Protein AF-A0A7R7VFV4-F1 (afdb_monomer_lite)

Structure (mmCIF, N/CA/C/O backbone):
data_AF-A0A7R7VFV4-F1
#
_entry.id   AF-A0A7R7VFV4-F1
#
loop_
_atom_site.group_PDB
_atom_site.id
_atom_site.type_symbol
_atom_site.label_atom_id
_atom_site.label_alt_id
_atom_site.label_comp_id
_atom_site.label_asym_id
_atom_site.label_entity_id
_atom_site.label_seq_id
_atom_site.pdbx_PDB_ins_code
_atom_site.Cartn_x
_atom_site.Cartn_y
_atom_site.Cartn_z
_atom_site.occupancy
_atom_site.B_iso_or_equiv
_atom_site.auth_seq_id
_atom_site.auth_comp_id
_atom_site.auth_asym_id
_atom_site.auth_atom_id
_atom_site.pdbx_PDB_model_num
ATOM 1 N N . MET A 1 1 ? -24.964 3.039 -1.981 1.00 31.36 1 MET A N 1
ATOM 2 C CA . MET A 1 1 ? -24.650 3.797 -3.218 1.00 31.36 1 MET A CA 1
ATOM 3 C C . MET A 1 1 ? -23.903 5.069 -2.833 1.00 31.36 1 MET A C 1
ATOM 5 O O . MET A 1 1 ? -24.533 6.025 -2.404 1.00 31.36 1 MET A O 1
ATOM 9 N N . VAL A 1 2 ? -22.567 5.066 -2.899 1.00 35.62 2 VAL A N 1
ATOM 10 C CA . VAL A 1 2 ? -21.734 6.229 -2.537 1.00 35.62 2 VAL A CA 1
ATOM 11 C C . VAL A 1 2 ? -21.558 7.129 -3.766 1.00 35.62 2 VAL A C 1
ATOM 13 O O . VAL A 1 2 ? -21.151 6.668 -4.832 1.00 35.62 2 VAL A O 1
ATOM 16 N N . ASN A 1 3 ? -21.922 8.405 -3.618 1.00 35.75 3 ASN A N 1
ATOM 17 C CA . ASN A 1 3 ? -21.979 9.422 -4.671 1.00 35.75 3 ASN A CA 1
ATOM 18 C C . ASN A 1 3 ? -20.630 9.630 -5.388 1.00 35.75 3 ASN A C 1
ATOM 20 O O . ASN A 1 3 ? -19.618 9.933 -4.763 1.00 35.75 3 ASN A O 1
ATOM 24 N N . GLN A 1 4 ? -20.642 9.574 -6.725 1.00 43.34 4 GLN A N 1
ATOM 25 C CA . GLN A 1 4 ? -19.486 9.787 -7.617 1.00 43.34 4 GLN A CA 1
ATOM 26 C C . GLN A 1 4 ? -18.996 11.257 -7.705 1.00 43.34 4 GLN A C 1
ATOM 28 O O . GLN A 1 4 ? -18.172 11.584 -8.560 1.00 43.34 4 GLN A O 1
ATOM 33 N N . GLN A 1 5 ? -19.468 12.159 -6.837 1.00 39.09 5 GLN A N 1
ATOM 34 C CA . GLN A 1 5 ? -19.238 13.610 -6.942 1.00 39.09 5 GLN A CA 1
ATOM 35 C C . GLN A 1 5 ? -17.935 14.137 -6.304 1.00 39.09 5 GLN A C 1
ATOM 37 O O . GLN A 1 5 ? -17.636 15.323 -6.421 1.00 39.09 5 GLN A O 1
ATOM 42 N N . THR A 1 6 ? -17.097 13.297 -5.697 1.00 45.12 6 THR A N 1
ATOM 43 C CA . THR A 1 6 ? -15.822 13.705 -5.065 1.00 45.12 6 THR A CA 1
ATOM 44 C C . THR A 1 6 ? -14.588 13.383 -5.913 1.00 45.12 6 THR A C 1
ATOM 46 O O . THR A 1 6 ? -13.554 12.981 -5.393 1.00 45.12 6 THR A O 1
ATOM 49 N N . ARG A 1 7 ? -14.649 13.562 -7.239 1.00 42.50 7 ARG A N 1
ATOM 50 C CA . ARG A 1 7 ? -13.499 13.253 -8.115 1.00 42.50 7 ARG A CA 1
ATOM 51 C C . ARG A 1 7 ? -12.389 14.317 -8.162 1.00 42.50 7 ARG A C 1
ATOM 53 O O . ARG A 1 7 ? -11.320 13.992 -8.653 1.00 42.50 7 ARG A O 1
ATOM 60 N N . ASN A 1 8 ? -12.588 15.527 -7.622 1.00 44.19 8 ASN A N 1
ATOM 61 C CA . ASN A 1 8 ? -11.601 16.626 -7.711 1.00 44.19 8 ASN A CA 1
ATOM 62 C C . ASN A 1 8 ? -11.357 17.417 -6.409 1.00 44.19 8 ASN A C 1
ATOM 64 O O . ASN A 1 8 ? -10.735 18.477 -6.452 1.00 44.19 8 ASN A O 1
ATOM 68 N N . ARG A 1 9 ? -11.837 16.957 -5.248 1.00 55.75 9 ARG A N 1
ATOM 69 C CA . ARG A 1 9 ? -11.518 17.626 -3.975 1.00 55.75 9 ARG A CA 1
ATOM 70 C C . ARG A 1 9 ? -10.257 17.008 -3.391 1.00 55.75 9 ARG A C 1
ATOM 72 O O . ARG A 1 9 ? -10.128 15.786 -3.394 1.00 55.75 9 ARG A O 1
ATOM 79 N N . ALA A 1 10 ? -9.344 17.859 -2.921 1.00 60.62 10 ALA A N 1
ATOM 80 C CA . ALA A 1 10 ? -8.256 17.437 -2.051 1.00 60.62 10 ALA A CA 1
ATOM 81 C C . ALA A 1 10 ? -8.842 16.507 -0.982 1.00 60.62 10 ALA A C 1
ATOM 83 O O . ALA A 1 10 ? -9.819 16.864 -0.324 1.00 60.62 10 ALA A O 1
ATOM 84 N N . VAL A 1 11 ? -8.318 15.287 -0.894 1.00 78.44 11 VAL A N 1
ATOM 85 C CA . VAL A 1 11 ? -8.777 14.332 0.111 1.00 78.44 11 VAL A CA 1
ATOM 86 C C . VAL A 1 11 ? -8.090 14.716 1.414 1.00 78.44 11 VAL A C 1
ATOM 88 O O . VAL A 1 11 ? -6.865 14.649 1.502 1.00 78.44 11 VAL A O 1
ATOM 91 N N . GLU A 1 12 ? -8.875 15.172 2.384 1.00 90.44 12 GLU A N 1
ATOM 92 C CA . GLU A 1 12 ? -8.403 15.452 3.741 1.00 90.44 12 GLU A CA 1
ATOM 93 C C . GLU A 1 12 ? -7.930 14.153 4.402 1.00 90.44 12 GLU A C 1
ATOM 95 O O . GLU A 1 12 ? -8.553 13.097 4.226 1.00 90.44 12 GLU A O 1
ATOM 100 N N . GLY A 1 13 ? -6.826 14.219 5.152 1.00 92.19 13 GLY A N 1
ATOM 101 C CA . GLY A 1 13 ? -6.227 13.044 5.778 1.00 92.19 13 GLY A CA 1
ATOM 102 C C . GLY A 1 13 ? -7.180 12.389 6.772 1.00 92.19 13 GLY A C 1
ATOM 103 O O . GLY A 1 13 ? -7.381 11.174 6.732 1.00 92.19 13 GLY A O 1
ATOM 104 N N . LYS A 1 14 ? -7.858 13.207 7.588 1.00 94.62 14 LYS A N 1
ATOM 105 C CA . LYS A 1 14 ? -8.875 12.737 8.534 1.00 94.62 14 LYS A CA 1
ATOM 106 C C . LYS A 1 14 ? -10.022 11.992 7.844 1.00 94.62 14 LYS A C 1
ATOM 108 O O . LYS A 1 14 ? -10.340 10.875 8.230 1.00 94.62 14 LYS A O 1
ATOM 113 N N . ALA A 1 15 ? -10.603 12.564 6.788 1.00 93.62 15 ALA A N 1
ATOM 114 C CA . ALA A 1 15 ? -11.722 11.946 6.072 1.00 93.62 15 ALA A CA 1
ATOM 115 C C . ALA A 1 15 ? -11.347 10.591 5.441 1.00 93.62 15 ALA A C 1
ATOM 117 O O . ALA A 1 15 ? -12.192 9.705 5.294 1.00 93.62 15 ALA A O 1
ATOM 118 N N . LEU A 1 16 ? -10.079 10.421 5.055 1.00 95.00 16 LEU A N 1
ATOM 119 C CA . LEU A 1 16 ? -9.559 9.146 4.574 1.00 95.00 16 LEU A CA 1
ATOM 120 C C . LEU A 1 16 ? -9.470 8.109 5.700 1.00 95.00 16 LEU A C 1
ATOM 122 O O . LEU A 1 16 ? -9.904 6.977 5.495 1.00 95.00 16 LEU A O 1
ATOM 126 N N . LEU A 1 17 ? -8.962 8.492 6.873 1.00 96.69 17 LEU A N 1
ATOM 127 C CA . LEU A 1 17 ? -8.878 7.606 8.035 1.00 96.69 17 LEU A CA 1
ATOM 128 C C . LEU A 1 17 ? -10.256 7.253 8.609 1.00 96.69 17 LEU A C 1
ATOM 130 O O . LEU A 1 17 ? -10.486 6.091 8.923 1.00 96.69 17 LEU A O 1
ATOM 134 N N . ASP A 1 18 ? -11.191 8.205 8.671 1.00 95.88 18 ASP A N 1
ATOM 135 C CA . ASP A 1 18 ? -12.580 7.955 9.085 1.00 95.88 18 ASP A CA 1
ATOM 136 C C . ASP A 1 18 ? -13.236 6.886 8.189 1.00 95.88 18 ASP A C 1
ATOM 138 O O . ASP A 1 18 ? -13.925 5.990 8.671 1.00 95.88 18 ASP A O 1
ATOM 142 N N . TYR A 1 19 ? -12.986 6.945 6.874 1.00 96.00 19 TYR A N 1
ATOM 143 C CA . TYR A 1 19 ? -13.476 5.936 5.934 1.00 96.00 19 TYR A CA 1
ATOM 144 C C . TYR A 1 19 ? -12.813 4.569 6.145 1.00 96.00 19 TYR A C 1
ATOM 146 O O . TYR A 1 19 ? -13.499 3.553 6.105 1.00 96.00 19 TYR A O 1
ATOM 154 N N . ILE A 1 20 ? -11.494 4.530 6.373 1.00 96.44 20 ILE A N 1
ATOM 155 C CA . ILE A 1 20 ? -10.794 3.278 6.701 1.00 96.44 20 ILE A CA 1
ATOM 156 C C . ILE A 1 20 ? -11.381 2.667 7.970 1.00 96.44 20 ILE A C 1
ATOM 158 O O . ILE A 1 20 ? -11.647 1.474 7.986 1.00 96.44 20 ILE A O 1
ATOM 162 N N . LEU A 1 21 ? -11.590 3.476 9.010 1.00 95.56 21 LEU A N 1
ATOM 163 C CA . LEU A 1 21 ? -12.145 3.027 10.281 1.00 95.56 21 LEU A CA 1
ATOM 164 C C . LEU A 1 21 ? -13.556 2.450 10.102 1.00 95.56 21 LEU A C 1
ATOM 166 O O . LEU A 1 21 ? -13.864 1.413 10.679 1.00 95.56 21 LEU A O 1
ATOM 170 N N . TYR A 1 22 ? -14.384 3.077 9.263 1.00 95.81 22 TYR A N 1
ATOM 171 C CA . TYR A 1 22 ? -15.716 2.571 8.918 1.00 95.81 22 TYR A CA 1
ATOM 172 C C . TYR A 1 22 ? -15.671 1.220 8.179 1.00 95.81 22 TYR A C 1
ATOM 174 O O . TYR A 1 22 ? -16.472 0.334 8.458 1.00 95.81 22 TYR A O 1
ATOM 182 N N . GLU A 1 23 ? -14.718 1.041 7.264 1.00 95.25 23 GLU A N 1
ATOM 183 C CA . GLU A 1 23 ? -14.561 -0.168 6.439 1.00 95.25 23 GLU A CA 1
ATOM 184 C C . GLU A 1 23 ? -13.599 -1.208 7.047 1.00 95.25 23 GLU A C 1
ATOM 186 O O . GLU A 1 23 ? -13.229 -2.190 6.398 1.00 95.25 23 GLU A O 1
ATOM 191 N N . LEU A 1 24 ? -13.157 -1.004 8.288 1.00 94.94 24 LEU A N 1
ATOM 192 C CA . LEU A 1 24 ? -12.030 -1.736 8.868 1.00 94.94 24 LEU A CA 1
ATOM 193 C C . LEU A 1 24 ? -12.312 -3.236 9.006 1.00 94.94 24 LEU A C 1
ATOM 195 O O . LEU A 1 24 ? -11.430 -4.063 8.776 1.00 94.94 24 LEU A O 1
ATOM 199 N N . CYS A 1 25 ? -13.568 -3.584 9.284 1.00 94.44 25 CYS A N 1
ATOM 200 C CA . CYS A 1 25 ? -14.047 -4.963 9.334 1.00 94.44 25 CYS A CA 1
ATOM 201 C C . CYS A 1 25 ? -13.933 -5.669 7.980 1.00 94.44 25 CYS A C 1
ATOM 203 O O . CYS A 1 25 ? -13.506 -6.818 7.936 1.00 94.44 25 CYS A O 1
ATOM 205 N N . ASN A 1 26 ? -14.203 -4.970 6.874 1.00 93.25 26 ASN A N 1
ATOM 206 C CA . ASN A 1 26 ? -14.075 -5.538 5.529 1.00 93.25 26 ASN A CA 1
ATOM 207 C C . ASN A 1 26 ? -12.606 -5.838 5.192 1.00 93.25 26 ASN A C 1
ATOM 209 O O . ASN A 1 26 ? -12.302 -6.854 4.566 1.00 93.25 26 ASN A O 1
ATOM 213 N N . ALA A 1 27 ? -11.674 -4.984 5.633 1.00 94.69 27 ALA A N 1
ATOM 214 C CA . ALA A 1 27 ? -10.245 -5.272 5.511 1.00 94.69 27 ALA A CA 1
ATOM 215 C C . ALA A 1 27 ? -9.830 -6.467 6.382 1.00 94.69 27 ALA A C 1
ATOM 217 O O . ALA A 1 27 ? -9.134 -7.358 5.896 1.00 94.69 27 ALA A O 1
ATOM 218 N N . ALA A 1 28 ? -10.268 -6.515 7.642 1.00 95.50 28 ALA A N 1
ATOM 219 C CA . ALA A 1 28 ? -9.959 -7.621 8.543 1.00 95.50 28 ALA A CA 1
ATOM 220 C C . ALA A 1 28 ? -10.496 -8.961 8.005 1.00 95.50 28 ALA A C 1
ATOM 222 O O . ALA A 1 28 ? -9.751 -9.936 7.922 1.00 95.50 28 ALA A O 1
ATOM 223 N N . GLU A 1 29 ? -11.751 -9.003 7.552 1.00 95.62 29 GLU A N 1
ATOM 224 C CA . GLU A 1 29 ? -12.353 -10.192 6.943 1.00 95.62 29 GLU A CA 1
ATOM 225 C C . GLU A 1 29 ? -11.580 -10.628 5.695 1.00 95.62 29 GLU A C 1
ATOM 227 O O . GLU A 1 29 ? -11.283 -11.813 5.525 1.00 95.62 29 GLU A O 1
ATOM 232 N N . PHE A 1 30 ? -11.162 -9.679 4.853 1.00 96.06 30 PHE A N 1
ATOM 233 C CA . PHE A 1 30 ? -10.337 -9.993 3.695 1.00 96.06 30 PHE A CA 1
ATOM 234 C C . PHE A 1 30 ? -9.031 -10.691 4.097 1.00 96.06 30 PHE A C 1
ATOM 236 O O . PHE A 1 30 ? -8.690 -11.706 3.495 1.00 96.06 30 PHE A O 1
ATOM 243 N N . TYR A 1 31 ? -8.329 -10.244 5.136 1.00 96.25 31 TYR A N 1
ATOM 244 C CA . TYR A 1 31 ? -7.082 -10.887 5.576 1.00 96.25 31 TYR A CA 1
ATOM 245 C C . TYR A 1 31 ? -7.271 -12.063 6.544 1.00 96.25 31 TYR A C 1
ATOM 247 O O . TYR A 1 31 ? -6.293 -12.686 6.949 1.00 96.25 31 TYR A O 1
ATOM 255 N N . SER A 1 32 ? -8.513 -12.439 6.861 1.00 94.25 32 SER A N 1
ATOM 256 C CA . SER A 1 32 ? -8.796 -13.639 7.661 1.00 94.25 32 SER A CA 1
ATOM 257 C C . SER A 1 32 ? -8.421 -14.951 6.948 1.00 94.25 32 SER A C 1
ATOM 259 O O . SER A 1 32 ? -8.298 -15.999 7.584 1.00 94.25 32 SER A O 1
ATOM 261 N N . VAL A 1 33 ? -8.195 -14.897 5.632 1.00 94.00 33 VAL A N 1
ATOM 262 C CA . VAL A 1 33 ? -7.756 -16.010 4.780 1.00 94.00 33 VAL A CA 1
ATOM 263 C C . VAL A 1 33 ? -6.399 -15.677 4.163 1.00 94.00 33 VAL A C 1
ATOM 265 O O . VAL A 1 33 ? -6.186 -14.544 3.733 1.00 94.00 33 VAL A O 1
ATOM 268 N N . ASP A 1 34 ? -5.505 -16.667 4.061 1.00 93.44 34 ASP A N 1
ATOM 269 C CA . ASP A 1 34 ? -4.195 -16.504 3.420 1.00 93.44 34 ASP A CA 1
ATOM 270 C C . ASP A 1 34 ? -4.314 -15.923 2.006 1.00 93.44 34 ASP A C 1
ATOM 272 O O . ASP A 1 34 ? -4.896 -16.537 1.106 1.00 93.44 34 ASP A O 1
ATOM 276 N N . ARG A 1 35 ? -3.707 -14.754 1.782 1.00 95.38 35 ARG A N 1
ATOM 277 C CA . ARG A 1 35 ? -3.679 -14.102 0.461 1.00 95.38 35 ARG A CA 1
ATOM 278 C C . ARG A 1 35 ? -2.409 -14.386 -0.332 1.00 95.38 35 ARG A C 1
ATOM 280 O O . ARG A 1 35 ? -2.241 -13.856 -1.431 1.00 95.38 35 ARG A O 1
ATOM 287 N N . THR A 1 36 ? -1.557 -15.293 0.150 1.00 92.94 36 THR A N 1
ATOM 288 C 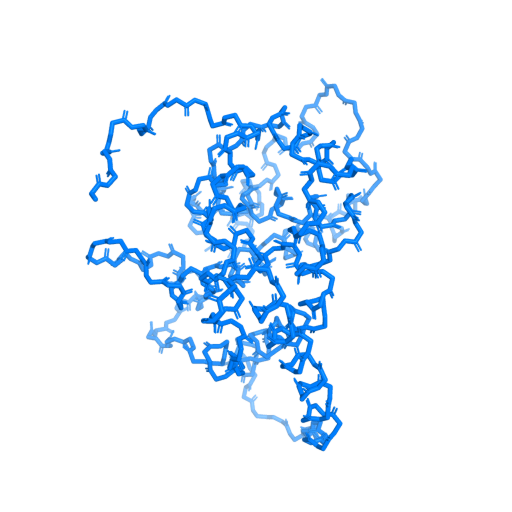CA . THR A 1 36 ? -0.376 -15.765 -0.586 1.00 92.94 36 THR A CA 1
ATOM 289 C C . THR A 1 36 ? -0.709 -16.267 -2.001 1.00 92.94 36 THR A C 1
ATOM 291 O O . THR A 1 36 ? -0.023 -15.839 -2.934 1.00 92.94 36 THR A O 1
ATOM 294 N N . PRO A 1 37 ? -1.773 -17.070 -2.233 1.00 93.00 37 PRO A N 1
ATOM 295 C CA . PRO A 1 37 ? -2.130 -17.497 -3.589 1.00 93.00 37 PRO A CA 1
ATOM 296 C C . PRO A 1 37 ? -2.431 -16.318 -4.524 1.00 93.00 37 PRO A C 1
ATOM 298 O O . PRO A 1 37 ? -2.032 -16.331 -5.686 1.00 93.00 37 PRO A O 1
ATOM 301 N N . VAL A 1 38 ? -3.068 -15.258 -4.012 1.00 92.69 38 VAL A N 1
ATOM 302 C CA . VAL A 1 38 ? -3.381 -14.041 -4.779 1.00 92.69 38 VAL A CA 1
ATOM 303 C C . VAL A 1 38 ? -2.103 -13.270 -5.126 1.00 92.69 38 VAL A C 1
ATOM 305 O O . VAL A 1 38 ? -1.963 -12.809 -6.259 1.00 92.69 38 VAL A O 1
ATOM 308 N N . ALA A 1 39 ? -1.155 -13.171 -4.185 1.00 89.75 39 ALA A N 1
ATOM 309 C CA . ALA A 1 39 ? 0.146 -12.529 -4.399 1.00 89.75 39 ALA A CA 1
ATOM 310 C C . ALA A 1 39 ? 1.005 -13.267 -5.443 1.00 89.75 39 ALA A C 1
ATOM 312 O O . ALA A 1 39 ? 1.765 -12.638 -6.178 1.00 89.75 39 ALA A O 1
ATOM 313 N N . GLN A 1 40 ? 0.868 -14.593 -5.529 1.00 88.31 40 GLN A N 1
ATOM 314 C CA . GLN A 1 40 ? 1.554 -15.423 -6.522 1.00 88.31 40 GLN A CA 1
ATOM 315 C C . GLN A 1 40 ? 0.860 -15.408 -7.894 1.00 88.31 40 GLN A C 1
ATOM 317 O O . GLN A 1 40 ? 1.517 -15.541 -8.930 1.00 88.31 40 GLN A O 1
ATOM 322 N N . HIS A 1 41 ? -0.466 -15.241 -7.922 1.00 83.50 41 HIS A N 1
ATOM 323 C CA . HIS A 1 41 ? -1.279 -15.316 -9.135 1.00 83.50 41 HIS A CA 1
ATOM 324 C C . HIS A 1 41 ? -1.411 -13.961 -9.848 1.00 83.50 41 HIS A C 1
ATOM 326 O O . HIS A 1 41 ? -2.492 -13.366 -9.953 1.00 83.50 41 HIS A O 1
ATOM 332 N N . ILE A 1 42 ? -0.285 -13.473 -10.366 1.00 75.25 42 ILE A N 1
ATOM 333 C CA . ILE A 1 42 ? -0.240 -12.299 -11.241 1.00 75.25 42 ILE A CA 1
ATOM 334 C C . ILE A 1 42 ? -0.042 -12.762 -12.675 1.00 75.25 42 ILE A C 1
ATOM 336 O O . ILE A 1 42 ? 0.911 -13.482 -12.984 1.00 75.25 42 ILE A O 1
ATOM 340 N N . SER A 1 43 ? -1.014 -12.388 -13.512 1.00 59.91 43 SER A N 1
ATOM 341 C CA . SER A 1 43 ? -1.145 -12.831 -14.899 1.00 59.91 43 SER A CA 1
ATOM 342 C C . SER A 1 43 ? 0.041 -12.390 -15.748 1.00 59.91 43 SER A C 1
ATOM 344 O O . SER A 1 43 ? 0.538 -11.275 -15.632 1.00 59.91 43 SER A O 1
ATOM 346 N N . GLN A 1 44 ? 0.487 -13.312 -16.597 1.00 60.88 44 GLN A N 1
ATOM 347 C CA . GLN A 1 44 ? 1.730 -13.248 -17.368 1.00 60.88 44 GLN A CA 1
ATOM 348 C C . GLN A 1 44 ? 1.437 -13.313 -18.851 1.00 60.88 44 GLN A C 1
ATOM 350 O O . GLN A 1 44 ? 1.843 -14.235 -19.558 1.00 60.88 44 GLN A O 1
ATOM 355 N N . SER A 1 45 ? 0.669 -12.349 -19.322 1.00 50.34 45 SER A N 1
ATOM 356 C CA . SER A 1 45 ? 0.446 -12.203 -20.746 1.00 50.34 45 SER A CA 1
ATOM 357 C C . SER A 1 45 ? 1.499 -11.257 -21.316 1.00 50.34 45 SER A C 1
ATOM 359 O O . SER A 1 45 ? 1.301 -10.048 -21.311 1.00 50.34 45 SER A O 1
ATOM 361 N N . GLY A 1 46 ? 2.607 -11.810 -21.820 1.00 61.56 46 GLY A N 1
ATOM 362 C CA . GLY A 1 46 ? 3.496 -11.112 -22.755 1.00 61.56 46 GLY A CA 1
ATOM 363 C C . GLY A 1 46 ? 4.891 -10.746 -22.241 1.00 61.56 46 GLY A C 1
ATOM 364 O O . GLY A 1 46 ? 5.372 -11.260 -21.236 1.00 61.56 46 GLY A O 1
ATOM 365 N N . THR A 1 47 ? 5.553 -9.876 -23.006 1.00 61.78 47 THR A N 1
ATOM 366 C CA . THR A 1 47 ? 6.914 -9.355 -22.777 1.00 61.78 47 THR A CA 1
ATOM 367 C C . THR A 1 47 ? 6.965 -8.181 -21.797 1.00 61.78 47 THR A C 1
ATOM 369 O O . THR A 1 47 ? 8.033 -7.624 -21.562 1.00 61.78 47 THR A O 1
ATOM 372 N N . GLU A 1 48 ? 5.818 -7.757 -21.273 1.00 74.25 48 GLU A N 1
ATOM 373 C CA . GLU A 1 48 ? 5.692 -6.579 -20.417 1.00 74.25 48 GLU A CA 1
ATOM 374 C C . GLU A 1 48 ? 5.980 -6.920 -18.947 1.00 74.25 48 GLU A C 1
ATOM 376 O O . GLU A 1 48 ? 5.734 -8.041 -18.497 1.00 74.25 48 GLU A O 1
ATOM 381 N N . ASP A 1 49 ? 6.504 -5.954 -18.183 1.00 82.81 49 ASP A N 1
ATOM 382 C CA . ASP A 1 49 ? 6.743 -6.125 -16.744 1.00 82.81 49 ASP A CA 1
ATOM 383 C C . ASP A 1 49 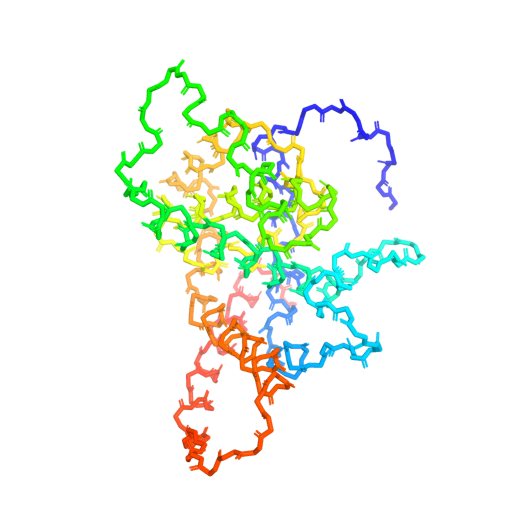? 5.399 -6.423 -16.034 1.00 82.81 49 ASP A C 1
ATOM 385 O O . ASP A 1 49 ? 4.496 -5.578 -16.064 1.00 82.81 49 ASP A O 1
ATOM 389 N N . PRO A 1 50 ? 5.237 -7.587 -15.366 1.00 84.31 50 PRO A N 1
ATOM 390 C CA . PRO A 1 50 ? 3.968 -7.974 -14.749 1.00 84.31 50 PRO A CA 1
ATOM 391 C C . PRO A 1 50 ? 3.447 -6.966 -13.719 1.00 84.31 50 PRO A C 1
ATOM 393 O O . PRO A 1 50 ? 2.236 -6.816 -13.557 1.00 84.31 50 PRO A O 1
ATOM 396 N N . SER A 1 51 ? 4.344 -6.248 -13.031 1.00 83.44 51 SER A N 1
ATOM 397 C CA . SER A 1 51 ? 3.949 -5.209 -12.076 1.00 83.44 51 SER A CA 1
ATOM 398 C C . SER A 1 51 ? 3.294 -4.015 -12.768 1.00 83.44 51 SER A C 1
ATOM 400 O O . SER A 1 51 ? 2.362 -3.422 -12.228 1.00 83.44 51 SER A O 1
ATOM 402 N N . ILE A 1 52 ? 3.721 -3.707 -13.992 1.00 89.88 52 ILE A N 1
ATOM 403 C CA . ILE A 1 52 ? 3.132 -2.657 -14.817 1.00 89.88 52 ILE A CA 1
ATOM 404 C C . ILE A 1 52 ? 1.767 -3.106 -15.330 1.00 89.88 52 ILE A C 1
ATOM 406 O O . ILE A 1 52 ? 0.795 -2.380 -15.148 1.00 89.88 52 ILE A O 1
ATOM 410 N N . VAL A 1 53 ? 1.646 -4.334 -15.841 1.00 88.81 53 VAL A N 1
ATOM 411 C CA . VAL A 1 53 ? 0.363 -4.889 -16.314 1.00 88.81 53 VAL A CA 1
ATOM 412 C C . VAL A 1 53 ? -0.718 -4.828 -15.226 1.00 88.81 53 VAL A C 1
ATOM 414 O O . VAL A 1 53 ? -1.844 -4.399 -15.486 1.00 88.81 53 VAL A O 1
ATOM 417 N N . VAL A 1 54 ? -0.383 -5.176 -13.978 1.00 89.81 54 VAL A N 1
ATOM 418 C CA . VAL A 1 54 ? -1.313 -5.087 -12.833 1.00 89.81 54 VAL A CA 1
ATOM 419 C C . VAL A 1 54 ? -1.806 -3.657 -12.595 1.00 89.81 54 VAL A C 1
ATOM 421 O O . VAL A 1 54 ? -2.985 -3.441 -12.302 1.00 89.81 54 VAL A O 1
ATOM 424 N N . LEU A 1 55 ? -0.918 -2.671 -12.719 1.00 90.56 55 LEU A N 1
ATOM 425 C CA . LEU A 1 55 ? -1.248 -1.258 -12.523 1.00 90.56 55 LEU A CA 1
ATOM 426 C C . LEU A 1 55 ? -2.023 -0.665 -13.708 1.00 90.56 55 LEU A C 1
ATOM 428 O O . LEU A 1 55 ? -2.792 0.281 -13.530 1.00 90.56 55 LEU A O 1
ATOM 432 N N . GLU A 1 56 ? -1.848 -1.233 -14.899 1.00 89.00 56 GLU A N 1
ATOM 433 C CA . GLU A 1 56 ? -2.549 -0.854 -16.127 1.00 89.00 56 GLU A CA 1
ATOM 434 C C . GLU A 1 56 ? -3.934 -1.467 -16.263 1.00 89.00 56 GLU A C 1
ATOM 436 O O . GLU A 1 56 ? -4.796 -0.892 -16.927 1.00 89.00 56 GLU A O 1
ATOM 441 N N . THR A 1 57 ? -4.154 -2.626 -15.646 1.00 85.06 57 THR A N 1
ATOM 442 C CA . THR A 1 57 ? -5.396 -3.375 -15.803 1.00 85.06 57 THR A CA 1
ATOM 443 C C . THR A 1 57 ? -6.564 -2.548 -15.276 1.00 85.06 57 THR A C 1
ATOM 445 O O . THR A 1 57 ? -6.728 -2.356 -14.068 1.00 85.06 57 THR A O 1
ATOM 448 N N . HIS A 1 58 ? -7.394 -2.055 -16.190 1.00 77.12 58 HIS A N 1
ATOM 449 C CA . HIS A 1 58 ? -8.645 -1.386 -15.872 1.00 77.12 58 HIS A CA 1
ATOM 450 C C . HIS A 1 58 ? -9.743 -2.436 -15.717 1.00 77.12 58 HIS A C 1
ATOM 452 O O . HIS A 1 58 ? -10.116 -3.102 -16.680 1.00 77.12 58 HIS A O 1
ATOM 458 N N . THR A 1 59 ? -10.282 -2.575 -14.510 1.00 75.00 59 THR A N 1
ATOM 459 C CA . THR A 1 59 ? -11.482 -3.377 -14.283 1.00 75.00 59 THR A CA 1
ATOM 460 C C . THR A 1 59 ? -12.717 -2.579 -14.700 1.00 75.00 59 THR A C 1
ATOM 462 O O . THR A 1 59 ? -12.803 -1.368 -14.474 1.00 75.00 59 THR A O 1
ATOM 465 N N . GLN A 1 60 ? -13.679 -3.241 -15.349 1.00 78.69 60 GLN A N 1
ATOM 466 C CA . GLN A 1 60 ? -14.985 -2.638 -15.609 1.00 78.69 60 GLN A CA 1
ATOM 467 C C . GLN A 1 60 ? -15.742 -2.539 -14.278 1.00 78.69 60 GLN A C 1
ATOM 469 O O . GLN A 1 60 ? -16.233 -3.538 -13.766 1.00 78.69 60 GLN A O 1
ATOM 474 N N . GLY A 1 61 ? -15.807 -1.336 -13.703 1.00 84.81 61 GLY A N 1
ATOM 475 C CA . GLY A 1 61 ? -16.487 -1.076 -12.432 1.00 84.81 61 GLY A CA 1
ATOM 476 C C . GLY A 1 61 ? -15.536 -0.701 -11.296 1.00 84.81 61 GLY A C 1
ATOM 477 O O . GLY A 1 61 ? -14.449 -0.167 -11.522 1.00 84.81 61 GLY A O 1
ATOM 478 N N . TRP A 1 62 ? -15.983 -0.919 -10.058 1.00 84.31 62 TRP A N 1
ATOM 479 C CA . TRP A 1 62 ? -15.136 -0.725 -8.882 1.00 84.31 62 TRP A CA 1
ATOM 480 C C . TRP A 1 62 ? -14.176 -1.914 -8.730 1.00 84.31 62 TRP A C 1
ATOM 482 O O . TRP A 1 62 ? -14.622 -3.054 -8.850 1.00 84.31 62 TRP A O 1
ATOM 492 N N . PRO A 1 63 ? -12.873 -1.675 -8.489 1.00 90.69 63 PRO A N 1
ATOM 493 C CA . PRO A 1 63 ? -11.910 -2.750 -8.278 1.00 90.69 63 PRO A CA 1
ATOM 494 C C . PRO A 1 63 ? -12.261 -3.549 -7.021 1.00 90.69 63 PRO A C 1
ATOM 496 O O . PRO A 1 63 ? -12.667 -2.974 -6.010 1.00 90.69 63 PRO A O 1
ATOM 499 N N . THR A 1 64 ? -12.079 -4.865 -7.086 1.00 93.88 64 THR A N 1
ATOM 500 C CA . THR A 1 64 ? -12.238 -5.750 -5.927 1.00 93.88 64 THR A CA 1
ATOM 501 C C . THR A 1 64 ? -11.087 -5.555 -4.933 1.00 93.88 64 THR A C 1
ATOM 503 O O . THR A 1 64 ? -10.046 -4.990 -5.278 1.00 93.88 64 THR A O 1
ATOM 506 N N . LEU A 1 65 ? -11.227 -6.056 -3.699 1.00 94.56 65 LEU A N 1
ATOM 507 C CA . LEU A 1 65 ? -10.112 -6.061 -2.742 1.00 94.56 65 LEU A CA 1
ATOM 508 C C . LEU A 1 65 ? -8.911 -6.860 -3.260 1.00 94.56 65 LEU A C 1
ATOM 510 O O . LEU A 1 65 ? -7.779 -6.440 -3.056 1.00 94.56 65 LEU A O 1
ATOM 514 N N . GLU A 1 66 ? -9.122 -7.944 -4.010 1.00 95.12 66 GLU A N 1
ATOM 515 C CA . GLU A 1 66 ? -8.014 -8.675 -4.635 1.00 95.12 66 GLU A CA 1
ATOM 516 C C . GLU A 1 66 ? -7.290 -7.841 -5.702 1.00 95.12 66 GLU A C 1
ATOM 518 O O . GLU A 1 66 ? -6.057 -7.854 -5.757 1.00 95.12 66 GLU A O 1
ATOM 523 N N . ASP A 1 67 ? -8.021 -7.068 -6.513 1.00 93.75 67 ASP A N 1
ATOM 524 C CA . ASP A 1 67 ? -7.418 -6.154 -7.493 1.00 93.75 67 ASP A CA 1
ATOM 525 C C . ASP A 1 67 ? -6.597 -5.065 -6.797 1.00 93.75 67 ASP A C 1
ATOM 527 O O . ASP A 1 67 ? -5.472 -4.756 -7.201 1.00 93.75 67 ASP A O 1
ATOM 531 N N . LEU A 1 68 ? -7.149 -4.482 -5.730 1.00 95.62 68 LEU A N 1
ATOM 532 C CA . LEU A 1 68 ? -6.468 -3.469 -4.928 1.00 95.62 68 LEU A CA 1
ATOM 533 C C . LEU A 1 68 ? -5.235 -4.049 -4.226 1.00 95.62 68 LEU A C 1
ATOM 535 O O . LEU A 1 68 ? -4.211 -3.375 -4.156 1.00 95.62 68 LEU A O 1
ATOM 539 N N . PHE A 1 69 ? -5.288 -5.306 -3.789 1.00 96.75 69 PHE A N 1
ATOM 540 C CA . PHE A 1 69 ? -4.182 -5.993 -3.127 1.00 96.75 69 PHE A CA 1
ATOM 541 C C . PHE A 1 69 ? -3.019 -6.218 -4.091 1.00 96.75 69 PHE A C 1
ATOM 543 O O . PHE A 1 69 ? -1.880 -5.858 -3.793 1.00 96.75 69 PHE A O 1
ATOM 550 N N . LYS A 1 70 ? -3.298 -6.719 -5.299 1.00 95.00 70 LYS A N 1
ATOM 551 C CA . LYS A 1 70 ? -2.275 -6.869 -6.346 1.00 95.00 70 LYS A CA 1
ATOM 552 C C . LYS A 1 70 ? -1.651 -5.521 -6.705 1.00 95.00 70 LYS A C 1
ATOM 554 O O . LYS A 1 70 ? -0.428 -5.414 -6.801 1.00 95.00 70 LYS A O 1
ATOM 559 N N . ARG A 1 71 ? -2.474 -4.476 -6.852 1.00 95.56 71 ARG A N 1
ATOM 560 C CA . ARG A 1 71 ? -1.997 -3.111 -7.121 1.00 95.56 71 ARG A CA 1
ATOM 561 C C . ARG A 1 71 ? -1.131 -2.572 -5.990 1.00 95.56 71 ARG A C 1
ATOM 563 O O . ARG A 1 71 ? -0.105 -1.972 -6.280 1.00 95.56 71 ARG A O 1
ATOM 570 N N . LEU A 1 72 ? -1.497 -2.797 -4.730 1.00 97.12 72 LEU A N 1
ATOM 571 C CA . LEU A 1 72 ? -0.699 -2.389 -3.575 1.00 97.12 72 LEU A CA 1
ATOM 572 C C . LEU A 1 72 ? 0.716 -2.976 -3.645 1.00 97.12 72 LEU A C 1
ATOM 574 O O . LEU A 1 72 ? 1.695 -2.240 -3.530 1.00 97.12 72 LEU A O 1
ATOM 578 N N . LEU A 1 73 ? 0.827 -4.283 -3.889 1.00 96.56 73 LEU A N 1
ATOM 579 C CA . LEU A 1 73 ? 2.119 -4.964 -3.991 1.00 96.56 73 LEU A CA 1
ATOM 580 C C . LEU A 1 73 ? 2.947 -4.445 -5.182 1.00 96.56 73 LEU A C 1
ATOM 582 O O . LEU A 1 73 ? 4.152 -4.229 -5.046 1.00 96.56 73 LEU A O 1
ATOM 586 N N . ALA A 1 74 ? 2.300 -4.159 -6.316 1.00 95.50 74 ALA A N 1
ATOM 587 C CA . ALA A 1 74 ? 2.945 -3.553 -7.481 1.00 95.50 74 ALA A CA 1
ATOM 588 C C . ALA A 1 74 ? 3.453 -2.127 -7.209 1.00 95.50 74 ALA A C 1
ATOM 590 O O . ALA A 1 74 ? 4.592 -1.803 -7.551 1.00 95.50 74 ALA A O 1
ATOM 591 N N . LEU A 1 75 ? 2.642 -1.289 -6.553 1.00 96.06 75 LEU A N 1
ATOM 592 C CA . LEU A 1 75 ? 3.032 0.062 -6.139 1.00 96.06 75 LEU A CA 1
ATOM 593 C C . LEU A 1 75 ? 4.224 0.024 -5.181 1.00 96.06 75 LEU A C 1
ATOM 595 O O . LEU A 1 75 ? 5.166 0.799 -5.352 1.00 96.06 75 LEU A O 1
ATOM 599 N N . ARG A 1 76 ? 4.201 -0.897 -4.207 1.00 95.94 76 ARG A N 1
ATOM 600 C CA . ARG A 1 76 ? 5.300 -1.101 -3.259 1.00 95.94 76 ARG A CA 1
ATOM 601 C C . ARG A 1 76 ? 6.590 -1.494 -3.979 1.00 95.94 76 ARG A C 1
ATOM 603 O O . ARG A 1 76 ? 7.616 -0.861 -3.750 1.00 95.94 76 ARG A O 1
ATOM 610 N N . LEU A 1 77 ? 6.537 -2.487 -4.873 1.00 94.88 77 LEU A N 1
ATOM 611 C CA . LEU A 1 77 ? 7.704 -2.923 -5.649 1.00 94.88 77 LEU A CA 1
ATOM 612 C C . LEU A 1 77 ? 8.297 -1.767 -6.457 1.00 94.88 77 LEU A C 1
ATOM 614 O O . LEU A 1 77 ? 9.506 -1.559 -6.449 1.00 94.88 77 LEU A O 1
ATOM 618 N N . LEU A 1 78 ? 7.445 -1.013 -7.152 1.00 94.00 78 LEU A N 1
ATOM 619 C CA . LEU A 1 78 ? 7.888 0.072 -8.017 1.00 94.00 78 LEU A CA 1
ATOM 620 C C . LEU A 1 78 ? 8.516 1.230 -7.225 1.00 94.00 78 LEU A C 1
ATOM 622 O O . LEU A 1 78 ? 9.491 1.822 -7.684 1.00 94.00 78 LEU A O 1
ATOM 626 N N . ALA A 1 79 ? 7.985 1.540 -6.039 1.00 94.44 79 ALA A N 1
ATOM 627 C CA . ALA A 1 79 ? 8.563 2.547 -5.153 1.00 94.44 79 ALA A CA 1
ATOM 628 C C . ALA A 1 79 ? 9.925 2.112 -4.590 1.00 94.44 79 ALA A C 1
ATOM 630 O O . ALA A 1 79 ? 10.863 2.902 -4.647 1.00 94.44 79 ALA A O 1
ATOM 631 N N . LEU A 1 80 ? 10.059 0.857 -4.147 1.00 94.06 80 LEU A N 1
ATOM 632 C CA . LEU A 1 80 ? 11.333 0.319 -3.653 1.00 94.06 80 LEU A CA 1
ATOM 633 C C . LEU A 1 80 ? 12.399 0.264 -4.755 1.00 94.06 80 LEU A C 1
ATOM 635 O O . LEU A 1 80 ? 13.509 0.735 -4.548 1.00 94.06 80 LEU A O 1
ATOM 639 N N . ARG A 1 81 ? 12.050 -0.190 -5.969 1.00 93.69 81 ARG A N 1
ATOM 640 C CA . ARG A 1 81 ? 12.967 -0.154 -7.127 1.00 93.69 81 ARG A CA 1
ATOM 641 C C . ARG A 1 81 ? 13.453 1.262 -7.444 1.00 93.69 81 ARG A C 1
ATOM 643 O O . ARG A 1 81 ? 14.589 1.445 -7.874 1.00 93.69 81 ARG A O 1
ATOM 650 N N . PHE A 1 82 ? 12.590 2.266 -7.278 1.00 92.81 82 PHE A N 1
ATOM 651 C CA . PHE A 1 82 ? 12.980 3.661 -7.474 1.00 92.81 82 PHE A CA 1
ATOM 652 C C . PHE A 1 82 ? 13.960 4.140 -6.394 1.00 92.81 82 PHE A C 1
ATOM 654 O O . PHE A 1 82 ? 14.914 4.842 -6.722 1.00 92.81 82 PHE A O 1
ATOM 661 N N . GLU A 1 83 ? 13.751 3.758 -5.135 1.00 89.88 83 GLU A N 1
ATOM 662 C CA . GLU A 1 83 ? 14.660 4.074 -4.026 1.00 89.88 83 GLU A CA 1
ATOM 663 C C . GLU A 1 83 ? 16.022 3.384 -4.200 1.00 89.88 83 GLU A C 1
ATOM 665 O O . GLU A 1 83 ? 17.044 4.066 -4.186 1.00 89.88 83 GLU A O 1
ATOM 670 N N . GLU A 1 84 ? 16.045 2.088 -4.523 1.00 90.62 84 GLU A N 1
ATOM 671 C CA . GLU A 1 84 ? 17.271 1.342 -4.857 1.00 90.62 84 GLU A CA 1
ATOM 672 C C . GLU A 1 84 ? 18.021 1.975 -6.043 1.00 90.62 84 GLU A C 1
ATOM 674 O O . GLU A 1 84 ? 19.247 2.121 -6.033 1.00 90.62 84 GLU A O 1
ATOM 679 N N . TRP A 1 85 ? 17.294 2.402 -7.084 1.00 92.38 85 TRP A N 1
ATOM 680 C CA . TRP A 1 85 ? 17.898 3.106 -8.214 1.00 92.38 85 TRP A CA 1
ATOM 681 C C . TRP A 1 85 ? 18.503 4.445 -7.784 1.00 92.38 85 TRP A C 1
ATOM 683 O O . TRP A 1 85 ? 19.617 4.757 -8.206 1.00 92.38 85 TRP A O 1
ATOM 693 N N . LEU A 1 86 ? 17.831 5.226 -6.932 1.00 88.88 86 LEU A N 1
ATOM 694 C CA . LEU A 1 86 ? 18.386 6.477 -6.403 1.00 88.88 86 LEU A CA 1
ATOM 695 C C . LEU A 1 86 ? 19.685 6.233 -5.631 1.00 88.88 86 LEU A C 1
ATOM 697 O O . LEU A 1 86 ? 20.680 6.920 -5.885 1.00 88.88 86 LEU A O 1
ATOM 701 N N . GLU A 1 87 ? 19.699 5.227 -4.760 1.00 87.06 87 GLU A N 1
ATOM 702 C CA . GLU A 1 87 ? 20.889 4.828 -4.009 1.00 87.06 87 GLU A CA 1
ATOM 703 C C . GLU A 1 87 ? 22.039 4.441 -4.944 1.00 87.06 87 GLU A C 1
ATOM 705 O O . GLU A 1 87 ? 23.164 4.914 -4.769 1.00 87.06 87 GLU A O 1
ATOM 710 N N . SER A 1 88 ? 21.752 3.680 -6.007 1.00 87.88 88 SER A N 1
ATOM 711 C CA . SER A 1 88 ? 22.752 3.288 -7.011 1.00 87.88 88 SER A CA 1
ATOM 712 C C . SER A 1 88 ? 23.372 4.476 -7.761 1.00 87.88 88 SER A C 1
ATOM 714 O O . SER A 1 88 ? 24.506 4.395 -8.234 1.00 87.88 88 SER A O 1
ATOM 716 N N . LYS A 1 89 ? 22.654 5.605 -7.852 1.00 87.19 89 LYS A N 1
ATOM 717 C CA . LYS A 1 89 ? 23.147 6.864 -8.436 1.00 87.19 89 LYS A CA 1
ATOM 718 C C . LYS A 1 89 ? 23.881 7.744 -7.413 1.00 87.19 89 LYS A C 1
ATOM 720 O O . LYS A 1 89 ? 24.226 8.881 -7.727 1.00 87.19 89 LYS A O 1
ATOM 725 N N . GLY A 1 90 ? 24.122 7.244 -6.199 1.00 84.62 90 GLY A N 1
ATOM 726 C CA . GLY A 1 90 ? 24.791 7.978 -5.124 1.00 84.62 90 GLY A CA 1
ATOM 727 C C . GLY A 1 90 ? 23.882 8.965 -4.390 1.00 84.62 90 GLY A C 1
ATOM 728 O O . GLY A 1 90 ? 24.371 9.819 -3.649 1.00 84.62 90 GLY A O 1
ATOM 729 N N . HIS A 1 91 ? 22.563 8.872 -4.573 1.00 80.00 91 HIS A N 1
ATOM 730 C CA . HIS A 1 91 ? 21.606 9.621 -3.767 1.00 80.00 91 HIS A CA 1
ATOM 731 C C . HIS A 1 91 ? 21.259 8.790 -2.528 1.00 80.00 91 HIS A C 1
ATOM 733 O O . HIS A 1 91 ? 20.346 7.974 -2.577 1.00 80.00 91 HIS A O 1
ATOM 739 N N . SER A 1 92 ? 21.997 8.961 -1.423 1.00 64.25 92 SER A N 1
ATOM 740 C CA . SER A 1 92 ? 21.657 8.258 -0.178 1.00 64.25 92 SER A CA 1
ATOM 741 C C . SER A 1 92 ? 20.440 8.876 0.516 1.00 64.25 92 SER A C 1
ATOM 743 O O . SER A 1 92 ? 20.182 10.083 0.442 1.00 64.25 92 SER A O 1
ATOM 745 N N . GLU A 1 93 ? 19.702 8.010 1.204 1.00 59.31 93 GLU A N 1
ATOM 746 C CA . GLU A 1 93 ? 18.381 8.181 1.814 1.00 59.31 93 GLU A CA 1
ATOM 747 C C . GLU A 1 93 ? 18.328 9.155 3.015 1.00 59.31 93 GLU A C 1
ATOM 749 O O . GLU A 1 93 ? 17.482 9.024 3.897 1.00 59.31 93 GLU A O 1
ATOM 754 N N . ALA A 1 94 ? 19.202 10.165 3.094 1.00 44.81 94 ALA A N 1
ATOM 755 C CA . ALA A 1 94 ? 19.235 11.104 4.217 1.00 44.81 94 ALA A CA 1
ATOM 756 C C . ALA A 1 94 ? 18.073 12.110 4.164 1.00 44.81 94 ALA A C 1
ATOM 758 O O . ALA A 1 94 ? 18.251 13.310 3.964 1.00 44.81 94 ALA A O 1
ATOM 759 N N . THR A 1 95 ? 16.880 11.592 4.439 1.00 45.47 95 THR A N 1
ATOM 760 C CA . THR A 1 95 ? 15.649 12.249 4.855 1.00 45.47 95 THR A CA 1
ATOM 761 C C . THR A 1 95 ? 15.095 13.323 3.928 1.00 45.47 95 THR A C 1
ATOM 763 O O . THR A 1 95 ? 15.725 14.302 3.537 1.00 45.47 95 THR A O 1
ATOM 766 N N . TYR A 1 96 ? 13.802 13.173 3.691 1.00 44.84 96 TYR A N 1
ATOM 767 C CA . TYR A 1 96 ? 12.854 14.115 3.120 1.00 44.84 96 TYR A CA 1
ATOM 768 C C . TYR A 1 96 ? 12.720 15.418 3.953 1.00 44.84 96 TYR A C 1
ATOM 770 O O . TYR A 1 96 ? 11.621 15.871 4.265 1.00 44.84 96 TYR A O 1
ATOM 778 N N . ARG A 1 97 ? 13.834 16.046 4.356 1.00 40.50 97 ARG A N 1
ATOM 779 C CA . ARG A 1 97 ? 13.878 17.262 5.173 1.00 40.50 97 ARG A CA 1
ATOM 780 C C . ARG A 1 97 ? 14.266 18.475 4.324 1.00 40.50 97 ARG A C 1
ATOM 782 O O . ARG A 1 97 ? 15.366 18.572 3.792 1.00 40.50 97 ARG A O 1
ATOM 789 N N . SER A 1 98 ? 13.338 19.432 4.310 1.00 36.69 98 SER A N 1
ATOM 790 C CA . SER A 1 98 ? 13.451 20.843 3.908 1.00 36.69 98 SER A CA 1
ATOM 791 C C . SER A 1 98 ? 13.229 21.215 2.425 1.00 36.69 98 SER A C 1
ATOM 793 O O . SER A 1 98 ? 14.051 21.013 1.537 1.00 36.69 98 SER A O 1
ATOM 795 N N . GLY A 1 99 ? 12.065 21.830 2.189 1.00 42.59 99 GLY A N 1
ATOM 796 C CA . GLY A 1 99 ? 11.933 23.132 1.516 1.00 42.59 99 GLY A CA 1
ATOM 797 C C . GLY A 1 99 ? 12.056 23.244 -0.006 1.00 42.59 99 GLY A C 1
ATOM 798 O O . GLY A 1 99 ? 11.477 24.171 -0.558 1.00 42.59 99 GLY A O 1
ATOM 799 N N . CYS A 1 100 ? 12.743 22.339 -0.706 1.00 43.94 100 CYS A N 1
ATOM 800 C CA . CYS A 1 100 ? 12.928 22.429 -2.163 1.00 43.94 100 CYS A CA 1
ATOM 801 C C . CYS A 1 100 ? 12.865 21.025 -2.802 1.00 43.94 100 CYS A C 1
ATOM 803 O O . CYS A 1 100 ? 13.374 20.074 -2.200 1.00 43.94 100 CYS A O 1
ATOM 805 N N . PRO A 1 101 ? 12.234 20.819 -3.980 1.00 47.81 101 PRO A N 1
ATOM 806 C CA . PRO A 1 101 ? 12.017 19.480 -4.519 1.00 47.81 101 PRO A CA 1
ATOM 807 C C . PRO A 1 101 ? 13.318 18.901 -5.097 1.00 47.81 101 PRO A C 1
ATOM 809 O O . PRO A 1 101 ? 13.569 18.980 -6.296 1.00 47.81 101 PRO A O 1
ATOM 812 N N . ARG A 1 102 ? 14.118 18.253 -4.238 1.00 49.78 102 ARG A N 1
ATOM 813 C CA . ARG A 1 102 ? 15.379 17.551 -4.568 1.00 49.78 102 ARG A CA 1
ATOM 814 C C . ARG A 1 102 ? 15.263 16.495 -5.680 1.00 49.78 102 ARG A C 1
ATOM 816 O O . ARG A 1 102 ? 16.275 16.072 -6.219 1.00 49.78 102 ARG A O 1
ATOM 823 N N . HIS A 1 103 ? 14.044 16.105 -6.050 1.00 55.28 103 HIS A N 1
ATOM 824 C CA . HIS A 1 103 ? 13.764 15.035 -7.011 1.00 55.28 103 HIS A CA 1
ATOM 825 C C . HIS A 1 103 ? 13.081 15.526 -8.300 1.00 55.28 103 HIS A C 1
ATOM 827 O O . HIS A 1 103 ? 12.530 14.712 -9.049 1.00 55.28 103 HIS A O 1
ATOM 833 N N . HIS A 1 104 ? 13.058 16.840 -8.575 1.00 58.44 104 HIS A N 1
ATOM 834 C CA . HIS A 1 104 ? 12.483 17.347 -9.823 1.00 58.44 104 HIS A CA 1
ATOM 835 C C . HIS A 1 104 ? 13.267 16.776 -11.018 1.00 58.44 104 HIS A C 1
ATOM 837 O O . HIS A 1 104 ? 14.420 17.119 -11.240 1.00 58.44 104 HIS A O 1
ATOM 843 N N . GLY A 1 105 ? 12.650 15.855 -11.763 1.00 74.12 105 GLY A N 1
ATOM 844 C CA . GLY A 1 105 ? 13.261 15.164 -12.905 1.00 74.12 105 GLY A CA 1
ATOM 845 C C . GLY A 1 105 ? 13.762 13.741 -12.625 1.00 74.12 105 GLY A C 1
ATOM 846 O O . GLY A 1 105 ? 13.756 12.932 -13.546 1.00 74.12 105 GLY A O 1
ATOM 847 N N . GLN A 1 106 ? 14.079 13.368 -11.379 1.00 87.44 106 GLN A N 1
ATOM 848 C CA . GLN A 1 106 ? 14.652 12.043 -11.077 1.00 87.44 106 GLN A CA 1
ATOM 849 C C . GLN A 1 106 ? 13.696 10.882 -11.360 1.00 87.44 106 GLN A C 1
ATOM 851 O O . GLN A 1 106 ? 14.112 9.871 -11.913 1.00 87.44 106 GLN A O 1
ATOM 856 N N . ARG A 1 107 ? 12.394 11.037 -11.075 1.00 90.00 107 ARG A N 1
ATOM 857 C CA . ARG A 1 107 ? 11.395 10.031 -11.488 1.00 90.00 107 ARG A CA 1
ATOM 858 C C . ARG A 1 107 ? 11.335 9.884 -13.009 1.00 90.00 107 ARG A C 1
ATOM 860 O O . ARG A 1 107 ? 11.126 8.788 -13.499 1.00 90.00 107 ARG A O 1
ATOM 867 N N . GLY A 1 108 ? 11.512 10.981 -13.749 1.00 90.88 108 GLY A N 1
ATOM 868 C CA . GLY A 1 108 ? 11.566 10.949 -15.212 1.00 90.88 108 GLY A CA 1
ATOM 869 C C . GLY A 1 108 ? 12.799 10.202 -15.715 1.00 90.88 108 GLY A C 1
ATOM 870 O O . GLY A 1 108 ? 12.669 9.355 -16.590 1.00 90.88 108 GLY A O 1
ATOM 871 N N . ALA A 1 109 ? 13.960 10.459 -15.107 1.00 92.69 109 ALA A N 1
ATOM 872 C CA . ALA A 1 109 ? 15.197 9.739 -15.397 1.00 92.69 109 ALA A CA 1
ATOM 873 C C . ALA A 1 109 ? 15.074 8.240 -15.085 1.00 92.69 109 ALA A C 1
ATOM 875 O O . ALA A 1 109 ? 15.389 7.432 -15.942 1.00 92.69 109 ALA A O 1
ATOM 876 N N . PHE A 1 110 ? 14.522 7.860 -13.929 1.00 93.31 110 PHE A N 1
ATOM 877 C CA . PHE A 1 110 ? 14.249 6.456 -13.604 1.00 93.31 110 PHE A CA 1
ATOM 878 C C . PHE A 1 110 ? 13.320 5.785 -14.621 1.00 93.31 110 PHE A C 1
ATOM 880 O O . PHE A 1 110 ? 13.617 4.700 -15.106 1.00 93.31 110 PHE A O 1
ATOM 887 N N . ILE A 1 111 ? 12.204 6.436 -14.970 1.00 93.88 111 ILE A N 1
ATOM 888 C CA . ILE A 1 111 ? 11.245 5.912 -15.953 1.00 93.88 111 ILE A CA 1
ATOM 889 C C . ILE A 1 111 ? 11.926 5.697 -17.307 1.00 93.88 111 ILE A C 1
ATOM 891 O O . ILE A 1 111 ? 11.707 4.670 -17.940 1.00 93.88 111 ILE A O 1
ATOM 895 N N . HIS A 1 112 ? 12.767 6.641 -17.732 1.00 94.19 112 HIS A N 1
ATOM 896 C CA . HIS A 1 112 ? 13.541 6.522 -18.961 1.00 94.19 112 HIS A CA 1
ATOM 897 C C . HIS A 1 112 ? 14.586 5.392 -18.882 1.00 94.19 112 HIS A C 1
ATOM 899 O O . HIS A 1 112 ? 14.615 4.541 -19.767 1.00 94.19 112 HIS A O 1
ATOM 905 N N . ASP A 1 113 ? 15.392 5.347 -17.812 1.00 92.88 113 ASP A N 1
ATOM 906 C CA . ASP A 1 113 ? 16.446 4.345 -17.573 1.00 92.88 113 ASP A CA 1
ATOM 907 C C . ASP A 1 113 ? 15.893 2.912 -17.518 1.00 92.88 113 ASP A C 1
ATOM 909 O O . ASP A 1 113 ? 16.563 1.977 -17.942 1.00 92.88 113 ASP A O 1
ATOM 913 N N . GLN A 1 114 ? 14.683 2.732 -16.983 1.00 91.44 114 GLN A N 1
ATOM 914 C CA . GLN A 1 114 ? 14.033 1.426 -16.830 1.00 91.44 114 GLN A CA 1
ATOM 915 C C . GLN A 1 114 ? 13.067 1.089 -17.978 1.00 91.44 114 GLN A C 1
ATOM 917 O O . GLN A 1 114 ? 12.353 0.092 -17.899 1.00 91.44 114 GLN A O 1
ATOM 922 N N . HIS A 1 115 ? 13.006 1.920 -19.027 1.00 92.50 115 HIS A N 1
ATOM 923 C CA . HIS A 1 115 ? 12.079 1.767 -20.157 1.00 92.50 115 HIS A CA 1
ATOM 924 C C . HIS A 1 115 ? 10.604 1.628 -19.736 1.00 92.50 115 HIS A C 1
ATOM 926 O O . HIS A 1 115 ? 9.832 0.875 -20.331 1.00 92.50 115 HIS A O 1
ATOM 932 N N . LEU A 1 116 ? 10.199 2.363 -18.698 1.00 91.38 116 LEU A N 1
ATOM 933 C CA . LEU A 1 116 ? 8.852 2.297 -18.141 1.00 91.38 116 LEU A CA 1
ATOM 934 C C . LEU A 1 116 ? 7.899 3.297 -18.822 1.00 91.38 116 LEU A C 1
ATOM 936 O O . LEU A 1 116 ? 8.318 4.361 -19.286 1.00 91.38 116 LEU A O 1
ATOM 940 N N . PRO A 1 117 ? 6.580 3.032 -18.820 1.00 93.00 117 PRO A N 1
ATOM 941 C CA . PRO A 1 117 ? 5.585 4.002 -19.267 1.00 93.00 117 PRO A CA 1
ATOM 942 C C . PRO A 1 117 ? 5.581 5.286 -18.423 1.00 93.00 117 PRO A C 1
ATOM 944 O O . PRO A 1 117 ? 5.709 5.247 -17.199 1.00 93.00 117 PRO A O 1
ATOM 947 N N . SER A 1 118 ? 5.305 6.439 -19.041 1.00 91.75 118 SER A N 1
ATOM 948 C CA . SER A 1 118 ? 5.274 7.750 -18.358 1.00 91.75 118 SER A CA 1
ATOM 949 C C . SER A 1 118 ? 4.271 7.832 -17.194 1.00 91.75 118 SER A C 1
ATOM 951 O O . SER A 1 118 ? 4.507 8.537 -16.206 1.00 91.75 118 SER A O 1
ATOM 953 N N . LYS A 1 119 ? 3.173 7.066 -17.265 1.00 91.62 119 LYS A N 1
ATOM 954 C CA . LYS A 1 119 ? 2.166 6.932 -16.196 1.00 91.62 119 LYS A CA 1
ATOM 955 C C . LYS A 1 119 ? 2.726 6.358 -14.888 1.00 91.62 119 LYS A C 1
ATOM 957 O O . LYS A 1 119 ? 2.196 6.693 -13.826 1.00 91.62 119 LYS A O 1
ATOM 962 N N . CYS A 1 120 ? 3.853 5.637 -14.933 1.00 93.12 120 CYS A N 1
ATOM 963 C CA . CYS A 1 120 ? 4.550 5.125 -13.748 1.00 93.12 120 CYS A CA 1
ATOM 964 C C . CYS A 1 120 ? 4.909 6.218 -12.746 1.00 93.12 120 CYS A C 1
ATOM 966 O O . CYS A 1 120 ? 4.995 5.946 -11.553 1.00 93.12 120 CYS A O 1
ATOM 968 N N . ARG A 1 121 ? 5.043 7.476 -13.187 1.00 92.75 121 ARG A N 1
ATOM 969 C CA . ARG A 1 121 ? 5.324 8.607 -12.295 1.00 92.75 121 ARG A CA 1
ATOM 970 C C . ARG A 1 121 ? 4.326 8.703 -11.137 1.00 92.75 121 ARG A C 1
ATOM 972 O O . ARG A 1 121 ? 4.747 8.935 -10.008 1.00 92.75 121 ARG A O 1
ATOM 979 N N . ARG A 1 122 ? 3.027 8.527 -11.410 1.00 92.50 122 ARG A N 1
ATOM 980 C CA . ARG A 1 122 ? 1.965 8.611 -10.388 1.00 92.50 122 ARG A CA 1
ATOM 981 C C . ARG A 1 122 ? 1.939 7.380 -9.485 1.00 92.50 122 ARG A C 1
ATOM 983 O O . ARG A 1 122 ? 1.627 7.490 -8.302 1.00 92.50 122 ARG A O 1
ATOM 990 N N . TRP A 1 123 ? 2.285 6.221 -10.032 1.00 95.31 123 TRP A N 1
ATOM 991 C CA . TRP A 1 123 ? 2.367 4.969 -9.285 1.00 95.31 123 TRP A CA 1
ATOM 992 C C . TRP A 1 123 ? 3.548 4.962 -8.318 1.00 95.31 123 TRP A C 1
ATOM 994 O O . TRP A 1 123 ? 3.347 4.694 -7.139 1.00 95.31 123 TRP A O 1
ATOM 1004 N N . ILE A 1 124 ? 4.736 5.375 -8.774 1.00 94.25 124 ILE A N 1
ATOM 1005 C CA . ILE A 1 124 ? 5.909 5.588 -7.914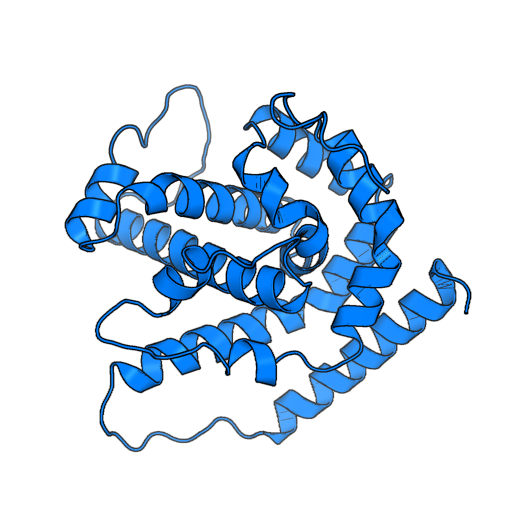 1.00 94.25 124 ILE A CA 1
ATOM 1006 C C . ILE A 1 124 ? 5.541 6.539 -6.775 1.00 94.25 124 ILE A C 1
ATOM 1008 O O . ILE A 1 124 ? 5.770 6.231 -5.613 1.00 94.25 124 ILE A O 1
ATOM 1012 N N . GLU A 1 125 ? 4.921 7.679 -7.093 1.00 93.31 125 GLU A N 1
ATOM 1013 C CA . GLU A 1 125 ? 4.516 8.647 -6.074 1.00 93.31 125 GLU A CA 1
ATOM 1014 C C . GLU A 1 125 ? 3.531 8.052 -5.055 1.00 93.31 125 GLU A C 1
ATOM 1016 O O . GLU A 1 125 ? 3.676 8.284 -3.859 1.00 93.31 125 GLU A O 1
ATOM 1021 N N . SER A 1 126 ? 2.553 7.265 -5.507 1.00 95.06 126 SER A N 1
ATOM 1022 C CA . SER A 1 126 ? 1.578 6.621 -4.618 1.00 95.06 126 SER A CA 1
ATOM 1023 C C . SER A 1 126 ? 2.234 5.580 -3.708 1.00 95.06 126 SER A C 1
ATOM 1025 O O . SER A 1 126 ? 1.954 5.560 -2.513 1.00 95.06 126 SER A O 1
ATOM 1027 N N . GLY A 1 127 ? 3.142 4.759 -4.247 1.00 95.88 127 GLY A N 1
ATOM 1028 C CA . GLY A 1 127 ? 3.909 3.794 -3.459 1.00 95.88 127 GLY A CA 1
ATOM 1029 C C . GLY A 1 127 ? 4.826 4.472 -2.437 1.00 95.88 127 GLY A C 1
ATOM 1030 O O . GLY A 1 127 ? 4.854 4.062 -1.284 1.00 95.88 127 GLY A O 1
ATOM 1031 N N . GLN A 1 128 ? 5.491 5.573 -2.803 1.00 95.00 128 GLN A N 1
ATOM 1032 C CA . GLN A 1 128 ? 6.319 6.343 -1.867 1.00 95.00 128 GLN A CA 1
ATOM 1033 C C . GLN A 1 128 ? 5.505 6.965 -0.726 1.00 95.00 128 GLN A C 1
ATOM 1035 O O . GLN A 1 128 ? 5.985 7.000 0.401 1.00 95.00 128 GLN A O 1
ATOM 1040 N N . LYS A 1 129 ? 4.272 7.429 -0.982 1.00 95.62 129 LYS A N 1
ATOM 1041 C CA . LYS A 1 129 ? 3.375 7.916 0.085 1.00 95.62 129 LYS A CA 1
ATOM 1042 C C . LYS A 1 129 ? 3.049 6.810 1.090 1.00 95.62 129 LYS A C 1
ATOM 1044 O O . LYS A 1 129 ? 3.047 7.071 2.284 1.00 95.62 129 LYS A O 1
ATOM 1049 N N . LEU A 1 130 ? 2.797 5.590 0.614 1.00 96.94 130 LEU A N 1
ATOM 1050 C CA . LEU A 1 130 ? 2.531 4.437 1.478 1.00 96.94 130 LEU A CA 1
ATOM 1051 C C . LEU A 1 130 ? 3.760 4.046 2.305 1.00 96.94 130 LEU A C 1
ATOM 1053 O O . LEU A 1 130 ? 3.648 3.900 3.518 1.00 96.94 130 LEU A O 1
ATOM 1057 N N . LEU A 1 131 ? 4.935 3.958 1.672 1.00 96.12 131 LEU A N 1
ATOM 1058 C CA . LEU A 1 131 ? 6.189 3.664 2.372 1.00 96.12 131 LEU A CA 1
ATOM 1059 C C . LEU A 1 131 ? 6.538 4.740 3.409 1.00 96.12 131 LEU A C 1
ATOM 1061 O O . LEU A 1 131 ? 7.019 4.414 4.489 1.00 96.12 131 LEU A O 1
ATOM 1065 N N . GLU A 1 132 ? 6.276 6.014 3.114 1.00 95.38 132 GLU A N 1
ATOM 1066 C CA . GLU A 1 132 ? 6.454 7.108 4.077 1.00 95.38 132 GLU A CA 1
ATOM 1067 C C . GLU A 1 132 ? 5.544 6.936 5.301 1.00 95.38 132 GLU A C 1
ATOM 1069 O O . GLU A 1 132 ? 6.008 7.098 6.430 1.00 95.38 132 GLU A O 1
ATOM 1074 N N . ILE A 1 133 ? 4.270 6.571 5.093 1.00 96.75 133 ILE A N 1
ATOM 1075 C CA . ILE A 1 133 ? 3.334 6.293 6.191 1.00 96.75 133 ILE A CA 1
ATOM 1076 C C . ILE A 1 133 ? 3.855 5.121 7.027 1.00 96.75 133 ILE A C 1
ATOM 1078 O O . ILE A 1 133 ? 4.020 5.289 8.228 1.00 96.75 133 ILE A O 1
ATOM 1082 N N . GLU A 1 134 ? 4.204 3.988 6.409 1.00 97.12 134 GLU A N 1
ATOM 1083 C CA . GLU A 1 134 ? 4.762 2.817 7.109 1.00 97.12 134 GLU A CA 1
ATOM 1084 C C . GLU A 1 134 ? 5.992 3.151 7.952 1.00 97.12 134 GLU A C 1
ATOM 1086 O O . GLU A 1 134 ? 6.064 2.798 9.128 1.00 97.12 134 GLU A O 1
ATOM 1091 N N . ARG A 1 135 ? 6.975 3.836 7.354 1.00 96.00 135 ARG A N 1
ATOM 1092 C CA . ARG A 1 135 ? 8.238 4.174 8.022 1.00 96.00 135 ARG A CA 1
ATOM 1093 C C . ARG A 1 135 ? 8.008 5.073 9.227 1.00 96.00 135 ARG A C 1
ATOM 1095 O O . ARG A 1 135 ? 8.695 4.929 10.234 1.00 96.00 135 ARG A O 1
ATOM 1102 N N . ARG A 1 136 ? 7.072 6.019 9.124 1.00 96.94 136 ARG A N 1
ATOM 1103 C CA . ARG A 1 136 ? 6.839 7.01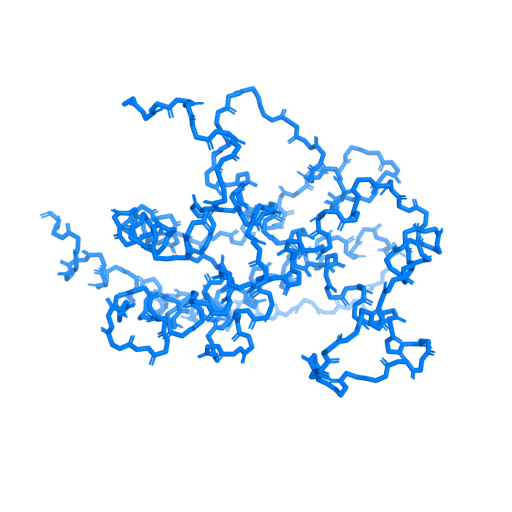4 10.175 1.00 96.94 136 ARG A CA 1
ATOM 1104 C C . ARG A 1 136 ? 5.868 6.561 11.247 1.00 96.94 136 ARG A C 1
ATOM 1106 O O . ARG A 1 136 ? 5.994 7.026 12.376 1.00 96.94 136 ARG A O 1
ATOM 1113 N N . THR A 1 137 ? 4.933 5.672 10.936 1.00 96.69 137 THR A N 1
ATOM 1114 C CA . THR A 1 137 ? 4.099 5.034 11.960 1.00 96.69 137 THR A CA 1
ATOM 1115 C C . THR A 1 137 ? 4.809 3.860 12.629 1.00 96.69 137 THR A C 1
ATOM 1117 O O . THR A 1 137 ? 4.435 3.492 13.734 1.00 96.69 137 THR A O 1
ATOM 1120 N N . GLY A 1 138 ? 5.839 3.293 11.991 1.00 96.88 138 GLY A N 1
ATOM 1121 C CA . GLY A 1 138 ? 6.537 2.102 12.475 1.00 96.88 138 GLY A CA 1
ATOM 1122 C C . GLY A 1 138 ? 5.784 0.801 12.194 1.00 96.88 138 GLY A C 1
ATOM 1123 O O . GLY A 1 138 ? 6.227 -0.252 12.640 1.00 96.88 138 GLY A O 1
ATOM 1124 N N . GLU A 1 139 ? 4.684 0.859 11.435 1.00 97.06 139 GLU A N 1
ATOM 1125 C CA . GLU A 1 139 ? 3.787 -0.272 11.197 1.00 97.06 139 GLU A CA 1
ATOM 1126 C C . GLU A 1 139 ? 3.707 -0.620 9.704 1.00 97.06 139 GLU A C 1
ATOM 1128 O O . GLU A 1 139 ? 2.877 -0.062 8.982 1.00 97.06 139 GLU A O 1
ATOM 1133 N N . PRO A 1 140 ? 4.525 -1.566 9.199 1.00 96.00 140 PRO A N 1
ATOM 1134 C CA . PRO A 1 140 ? 4.515 -1.954 7.786 1.00 96.00 140 PRO A CA 1
ATOM 1135 C C . PRO A 1 140 ? 3.148 -2.441 7.287 1.00 96.00 140 PRO A C 1
ATOM 1137 O O . PRO A 1 140 ? 2.794 -2.236 6.124 1.00 96.00 140 PRO A O 1
ATOM 1140 N N . GLY A 1 141 ? 2.363 -3.087 8.157 1.00 97.19 141 GLY A N 1
ATOM 1141 C CA . GLY A 1 141 ? 1.043 -3.612 7.810 1.00 97.19 141 GLY A CA 1
ATOM 1142 C C . GLY A 1 141 ? -0.009 -2.527 7.560 1.00 97.19 141 GLY A C 1
ATOM 1143 O O . GLY A 1 141 ? -1.058 -2.830 6.995 1.00 97.19 141 GLY A O 1
ATOM 1144 N N . ILE A 1 142 ? 0.271 -1.249 7.862 1.00 98.19 142 ILE A N 1
ATOM 1145 C CA . ILE A 1 142 ? -0.661 -0.139 7.595 1.00 98.19 142 ILE A CA 1
ATOM 1146 C C . ILE A 1 142 ? -1.009 -0.028 6.107 1.00 98.19 142 ILE A C 1
ATOM 1148 O O . ILE A 1 142 ? -2.139 0.300 5.753 1.00 98.19 142 ILE A O 1
ATOM 1152 N N . SER A 1 143 ? -0.083 -0.401 5.220 1.00 97.69 143 SER A N 1
ATOM 1153 C CA . SER A 1 143 ? -0.338 -0.471 3.779 1.00 97.69 143 SER A CA 1
ATOM 1154 C C . SER A 1 143 ? -1.447 -1.454 3.412 1.00 97.69 143 SER A C 1
ATOM 1156 O O . SER A 1 143 ? -2.243 -1.170 2.516 1.00 97.69 143 SER A O 1
ATOM 1158 N N . LEU A 1 144 ? -1.532 -2.593 4.111 1.00 97.94 144 LEU A N 1
ATOM 1159 C CA . LEU A 1 144 ? -2.600 -3.571 3.899 1.00 97.94 144 LEU A CA 1
ATOM 1160 C C . LEU A 1 144 ? -3.953 -3.027 4.342 1.00 97.94 144 LEU A C 1
ATOM 1162 O O . LEU A 1 144 ? -4.952 -3.334 3.700 1.00 97.94 144 LEU A O 1
ATOM 1166 N N . VAL A 1 145 ? -3.989 -2.179 5.370 1.00 97.81 145 VAL A N 1
ATOM 1167 C CA . VAL A 1 145 ? -5.212 -1.499 5.816 1.00 97.81 145 VAL A CA 1
ATOM 1168 C C . VAL A 1 145 ? -5.617 -0.388 4.835 1.00 97.81 145 VAL A C 1
ATOM 1170 O O . VAL A 1 145 ? -6.788 -0.229 4.492 1.00 97.81 145 VAL A O 1
ATOM 1173 N N . PHE A 1 146 ? -4.636 0.332 4.285 1.00 97.44 146 PHE A N 1
ATOM 1174 C CA . PHE A 1 146 ? -4.839 1.407 3.307 1.00 97.44 146 PHE A CA 1
ATOM 1175 C C . PHE A 1 146 ? -5.326 0.920 1.936 1.00 97.44 146 PHE A C 1
ATOM 1177 O O . PHE A 1 146 ? -5.698 1.737 1.088 1.00 97.44 146 PHE A O 1
ATOM 1184 N N . ILE A 1 147 ? -5.396 -0.397 1.719 1.00 96.19 147 ILE A N 1
ATOM 1185 C CA . ILE A 1 147 ? -5.950 -1.006 0.507 1.00 96.19 147 ILE A CA 1
ATOM 1186 C C . ILE A 1 147 ? -7.336 -0.441 0.150 1.00 96.19 147 ILE A C 1
ATOM 1188 O O . ILE A 1 147 ? -7.599 -0.150 -1.016 1.00 96.19 147 ILE A O 1
ATOM 1192 N N . LEU A 1 148 ? -8.175 -0.184 1.161 1.00 94.12 148 LEU A N 1
ATOM 1193 C CA . LEU A 1 148 ? -9.551 0.314 1.041 1.00 94.12 148 LEU A CA 1
ATOM 1194 C C . LEU A 1 148 ? -9.638 1.693 0.379 1.00 94.12 148 LEU A C 1
ATOM 1196 O O . LEU A 1 148 ? -10.653 2.066 -0.209 1.00 94.12 148 LEU A O 1
ATOM 1200 N N . VAL A 1 149 ? -8.560 2.467 0.471 1.00 95.56 149 VAL A N 1
ATOM 1201 C CA . VAL A 1 149 ? -8.467 3.836 -0.039 1.00 95.56 149 VAL A CA 1
ATOM 1202 C C . VAL A 1 149 ? -7.351 3.994 -1.059 1.00 95.56 149 VAL A C 1
ATOM 1204 O O . VAL A 1 149 ? -7.053 5.117 -1.465 1.00 95.56 149 VAL A O 1
ATOM 1207 N N . LEU A 1 150 ? -6.772 2.891 -1.538 1.00 94.88 150 LEU A N 1
ATOM 1208 C CA . LEU A 1 150 ? -5.658 2.897 -2.481 1.00 94.88 150 LEU A CA 1
ATOM 1209 C C . LEU A 1 150 ? -5.903 3.792 -3.715 1.00 94.88 150 LEU A C 1
ATOM 1211 O O . LEU A 1 150 ? -5.010 4.572 -4.057 1.00 94.88 150 LEU A O 1
ATOM 1215 N N . PRO A 1 151 ? -7.103 3.812 -4.344 1.00 92.69 151 PRO A N 1
ATOM 1216 C CA . PRO A 1 151 ? -7.377 4.717 -5.466 1.00 92.69 151 PRO A CA 1
ATOM 1217 C C . PRO A 1 151 ? -7.328 6.210 -5.105 1.00 92.69 151 PRO A C 1
ATOM 1219 O O . PRO A 1 151 ? -7.166 7.047 -5.993 1.00 92.69 151 PRO A O 1
ATOM 1222 N N . LYS A 1 152 ? -7.489 6.558 -3.822 1.00 93.12 152 LYS A N 1
ATOM 1223 C CA . LYS A 1 152 ? -7.436 7.934 -3.308 1.00 93.12 152 LYS A CA 1
ATOM 1224 C C . LYS A 1 152 ? -6.011 8.364 -2.946 1.00 93.12 152 LYS A C 1
ATOM 1226 O O . LYS A 1 152 ? -5.725 9.556 -3.001 1.00 93.12 152 LYS A O 1
ATOM 1231 N N . ILE A 1 153 ? -5.101 7.427 -2.656 1.00 92.88 153 ILE A N 1
ATOM 1232 C CA . ILE A 1 153 ? -3.707 7.722 -2.262 1.00 92.88 153 ILE A CA 1
ATOM 1233 C C . ILE A 1 153 ? -2.962 8.538 -3.321 1.00 92.88 153 ILE A C 1
ATOM 1235 O O . ILE A 1 153 ? -2.215 9.461 -2.988 1.00 92.88 153 ILE A O 1
ATOM 1239 N N . GLN A 1 154 ? -3.220 8.280 -4.606 1.00 89.81 154 GLN A N 1
ATOM 1240 C CA . GLN A 1 154 ? -2.623 9.060 -5.696 1.00 89.81 154 GLN A CA 1
ATOM 1241 C C . GLN A 1 154 ? -2.959 10.562 -5.616 1.00 89.81 154 GLN A C 1
ATOM 1243 O O . GLN A 1 154 ? -2.191 11.388 -6.104 1.00 89.81 154 GLN A O 1
ATOM 1248 N N . HIS A 1 155 ? -4.076 10.917 -4.974 1.00 90.12 155 HIS A N 1
ATOM 1249 C CA . HIS A 1 155 ? -4.572 12.285 -4.834 1.00 90.12 155 HIS A CA 1
ATOM 1250 C C . HIS A 1 155 ? -4.248 12.919 -3.476 1.00 90.12 155 HIS A C 1
ATOM 1252 O O . HIS A 1 155 ? -4.561 14.090 -3.271 1.00 90.12 155 HIS A O 1
ATOM 1258 N N . LEU A 1 156 ? -3.616 12.186 -2.553 1.00 90.19 156 LEU A N 1
ATOM 1259 C CA . LEU A 1 156 ? -3.180 12.764 -1.287 1.00 90.19 156 LEU A CA 1
ATOM 1260 C C . LEU A 1 156 ? -2.025 13.733 -1.522 1.00 90.19 156 LEU A C 1
ATOM 1262 O O . LEU A 1 156 ? -0.976 13.358 -2.050 1.00 90.19 156 LEU A O 1
ATOM 1266 N N . TYR A 1 157 ? -2.204 14.982 -1.108 1.00 90.81 157 TYR A N 1
ATOM 1267 C CA . TYR A 1 157 ? -1.107 15.939 -1.042 1.00 90.81 157 TYR A CA 1
ATOM 1268 C C . TYR A 1 157 ? -0.161 15.588 0.104 1.00 90.81 157 TYR A C 1
ATOM 1270 O O . TYR A 1 157 ? -0.540 14.906 1.054 1.00 90.81 157 TYR A O 1
ATOM 1278 N N . ARG A 1 158 ? 1.068 16.111 0.049 1.00 89.69 158 ARG A N 1
ATOM 1279 C CA . ARG A 1 158 ? 2.058 15.924 1.118 1.00 89.69 158 ARG A CA 1
ATOM 1280 C C . ARG A 1 158 ? 1.504 16.320 2.490 1.00 89.69 158 ARG A C 1
ATOM 1282 O O . ARG A 1 158 ? 1.665 15.562 3.431 1.00 89.69 158 ARG A O 1
ATOM 1289 N N . SER A 1 159 ? 0.821 17.461 2.594 1.00 92.38 159 SER A N 1
ATOM 1290 C CA . SER A 1 159 ? 0.207 17.914 3.851 1.00 92.38 159 SER A CA 1
ATOM 1291 C C . SER A 1 159 ? -0.823 16.926 4.402 1.00 92.38 159 SER A C 1
ATOM 1293 O O . SER A 1 159 ? -0.858 16.709 5.604 1.00 92.38 159 SER A O 1
ATOM 1295 N N . ALA A 1 160 ? -1.613 16.286 3.535 1.00 93.69 160 ALA A N 1
ATOM 1296 C CA . ALA A 1 160 ? -2.580 15.272 3.947 1.00 93.69 160 ALA A CA 1
ATOM 1297 C C . ALA A 1 160 ? -1.891 13.971 4.394 1.00 93.69 160 ALA A C 1
ATOM 1299 O O . ALA A 1 160 ? -2.361 13.321 5.317 1.00 93.69 160 ALA A O 1
ATOM 1300 N N . VAL A 1 161 ? -0.752 13.602 3.793 1.00 95.44 161 VAL A N 1
ATOM 1301 C CA . VAL A 1 161 ? 0.071 12.475 4.276 1.00 95.44 161 VAL A CA 1
ATOM 1302 C C . VAL A 1 161 ? 0.639 12.772 5.670 1.00 95.44 161 VAL A C 1
ATOM 1304 O O . VAL A 1 161 ? 0.562 11.918 6.547 1.00 95.44 161 VAL A O 1
ATOM 1307 N N . GLU A 1 162 ? 1.149 13.986 5.905 1.00 95.31 162 GLU A N 1
ATOM 1308 C CA . GLU A 1 162 ? 1.621 14.422 7.232 1.00 95.31 162 GLU A CA 1
ATOM 1309 C C . GLU A 1 162 ? 0.500 14.408 8.280 1.00 95.31 162 GLU A C 1
ATOM 1311 O O . GLU A 1 162 ? 0.707 13.963 9.409 1.00 95.31 162 GLU A O 1
ATOM 1316 N N . GLU A 1 163 ? -0.692 14.871 7.899 1.00 95.69 163 GLU A N 1
ATOM 1317 C CA . GLU A 1 163 ? -1.886 14.829 8.741 1.00 95.69 163 GLU A CA 1
ATOM 1318 C C . GLU A 1 163 ? -2.260 13.382 9.090 1.00 95.69 163 GLU A C 1
ATOM 1320 O O . GLU A 1 163 ? -2.428 13.069 10.264 1.00 95.69 163 GLU A O 1
ATOM 1325 N N . VAL A 1 164 ? -2.318 12.484 8.097 1.00 97.00 164 VAL A N 1
ATOM 1326 C CA . VAL A 1 164 ? -2.581 11.050 8.303 1.00 97.00 164 VAL A CA 1
ATOM 1327 C C . VAL A 1 164 ? -1.589 10.442 9.289 1.00 97.00 164 VAL A C 1
ATOM 1329 O O . VAL A 1 164 ? -2.003 9.779 10.234 1.00 97.00 164 VAL A O 1
ATOM 1332 N N . ILE A 1 165 ? -0.289 10.681 9.101 1.00 97.12 165 ILE A N 1
ATOM 1333 C CA . ILE A 1 165 ? 0.755 10.157 9.992 1.00 97.12 165 ILE A CA 1
ATOM 1334 C C . ILE A 1 165 ? 0.558 10.685 11.413 1.00 97.12 165 ILE A C 1
ATOM 1336 O O . ILE A 1 165 ? 0.587 9.908 12.361 1.00 97.12 165 ILE A O 1
ATOM 1340 N N . THR A 1 166 ? 0.312 11.990 11.555 1.00 96.75 166 THR A N 1
ATOM 1341 C CA . THR A 1 166 ? 0.083 12.628 12.859 1.00 96.75 166 THR A CA 1
ATOM 1342 C C . THR A 1 166 ? -1.124 12.022 13.570 1.00 96.75 166 THR A C 1
ATOM 1344 O O . THR A 1 166 ? -1.045 11.702 14.750 1.00 96.75 166 THR A O 1
ATOM 1347 N N . LEU A 1 167 ? -2.227 11.826 12.848 1.00 96.69 167 LEU A N 1
ATOM 1348 C CA . LEU A 1 167 ? -3.456 11.248 13.385 1.00 96.69 167 LEU A CA 1
ATOM 1349 C C . LEU A 1 167 ? -3.296 9.769 13.764 1.00 96.69 167 LEU A C 1
ATOM 1351 O O . LEU A 1 167 ? -3.852 9.351 14.772 1.00 96.69 167 LEU A O 1
ATOM 1355 N N . LEU A 1 168 ? -2.538 8.985 12.990 1.00 97.06 168 LEU A N 1
ATOM 1356 C CA . LEU A 1 168 ? -2.245 7.578 13.296 1.00 97.06 168 LEU A CA 1
ATOM 1357 C C . LEU A 1 168 ? -1.307 7.414 14.499 1.00 97.06 168 LEU A C 1
ATOM 1359 O O . LEU A 1 168 ? -1.411 6.433 15.226 1.00 97.06 168 LEU A O 1
ATOM 1363 N N . GLN A 1 169 ? -0.393 8.364 14.712 1.00 95.62 169 GLN A N 1
ATOM 1364 C CA . GLN A 1 169 ? 0.484 8.400 15.889 1.00 95.62 169 GLN A CA 1
ATOM 1365 C C . GLN A 1 169 ? -0.243 8.867 17.160 1.00 95.62 169 GLN A C 1
ATOM 1367 O O . GLN A 1 169 ? 0.294 8.736 18.258 1.00 95.62 169 GLN A O 1
ATOM 1372 N N . GLN A 1 170 ? -1.443 9.431 17.019 1.00 92.94 170 GLN A N 1
ATOM 1373 C CA . GLN A 1 170 ? -2.332 9.773 18.123 1.00 92.94 170 GLN A CA 1
ATOM 1374 C C . GLN A 1 170 ? -3.302 8.613 18.389 1.00 92.94 170 GLN A C 1
ATOM 1376 O O . GLN A 1 170 ? -3.712 7.906 17.471 1.00 92.94 170 GLN A O 1
ATOM 1381 N N . ASP A 1 171 ? -3.777 8.472 19.628 1.00 85.56 171 ASP A N 1
ATOM 1382 C CA . ASP A 1 171 ? -4.677 7.374 20.034 1.00 85.56 171 ASP A CA 1
ATOM 1383 C C . ASP A 1 171 ? -6.077 7.403 19.369 1.00 85.56 171 ASP A C 1
ATOM 1385 O O . ASP A 1 171 ? -6.932 6.569 19.660 1.00 85.56 171 ASP A O 1
ATOM 1389 N N . SER A 1 172 ? -6.342 8.338 18.447 1.00 91.31 172 SER A N 1
ATOM 1390 C CA . SER A 1 172 ? -7.649 8.508 17.789 1.00 91.31 172 SER A CA 1
ATOM 1391 C C . SER A 1 172 ? -7.985 7.420 16.763 1.00 91.31 172 SER A C 1
ATOM 1393 O O . SER A 1 172 ? -9.159 7.201 16.479 1.00 91.31 172 SER A O 1
ATOM 1395 N N . TYR A 1 173 ? -6.982 6.731 16.210 1.00 96.25 173 TYR A N 1
ATOM 1396 C CA . TYR A 1 173 ? -7.168 5.653 15.226 1.00 96.25 173 TYR A CA 1
ATOM 1397 C C . TYR A 1 173 ? -6.517 4.346 15.687 1.00 96.25 173 TYR A C 1
ATOM 1399 O O . TYR A 1 173 ? -6.035 3.549 14.883 1.00 96.25 173 TYR A O 1
ATOM 1407 N N . GLN A 1 174 ? -6.528 4.108 16.999 1.00 96.31 174 GLN A N 1
ATOM 1408 C CA . GLN A 1 174 ? -5.935 2.924 17.615 1.00 96.31 174 GLN A CA 1
ATOM 1409 C C . GLN A 1 174 ? -6.433 1.591 17.011 1.00 96.31 174 GLN A C 1
ATOM 1411 O O . GLN A 1 174 ? -5.585 0.737 16.748 1.00 96.31 174 GLN A O 1
ATOM 1416 N N . PRO A 1 175 ? -7.721 1.410 16.644 1.00 96.62 175 PRO A N 1
ATOM 1417 C CA . PRO A 1 175 ? -8.167 0.187 15.970 1.00 96.62 175 PRO A CA 1
ATOM 1418 C C . PRO A 1 175 ? -7.506 -0.053 14.606 1.00 96.62 175 PRO A C 1
ATOM 1420 O O . PRO A 1 175 ? -7.265 -1.204 14.244 1.00 96.62 175 PRO A O 1
ATOM 1423 N N . VAL A 1 176 ? -7.205 1.013 13.853 1.00 97.56 176 VAL A N 1
ATOM 1424 C CA . VAL A 1 176 ? -6.498 0.938 12.560 1.00 97.56 176 VAL A CA 1
ATOM 1425 C C . VAL A 1 176 ? -5.061 0.481 12.788 1.00 97.56 176 VAL A C 1
ATOM 1427 O O . VAL A 1 176 ? -4.571 -0.395 12.078 1.00 97.56 176 VAL A O 1
ATOM 1430 N N . MET A 1 177 ? -4.406 1.051 13.802 1.00 97.94 177 MET A N 1
ATOM 1431 C CA . MET A 1 177 ? -3.031 0.716 14.170 1.00 97.94 177 MET A CA 1
ATOM 1432 C C . MET A 1 177 ? -2.901 -0.709 14.715 1.00 97.94 177 MET A C 1
ATOM 1434 O O . MET A 1 177 ? -1.957 -1.400 14.350 1.00 97.94 177 MET A O 1
ATOM 1438 N N . LEU A 1 178 ? -3.868 -1.189 15.505 1.00 96.69 178 LEU A N 1
ATOM 1439 C CA . LEU A 1 178 ? -3.905 -2.581 15.966 1.00 96.69 178 LEU A CA 1
ATOM 1440 C C . LEU A 1 178 ? -3.985 -3.569 14.799 1.00 96.69 178 LEU A C 1
ATOM 1442 O O . LEU A 1 178 ? -3.178 -4.491 14.720 1.00 96.69 178 LEU A O 1
ATOM 1446 N N . LEU A 1 179 ? -4.914 -3.355 13.859 1.00 97.00 179 LEU A N 1
ATOM 1447 C CA . LEU A 1 179 ? -5.017 -4.232 12.692 1.00 97.00 179 LEU A CA 1
ATOM 1448 C C . LEU A 1 179 ? -3.748 -4.158 11.827 1.00 97.00 179 LEU A C 1
ATOM 1450 O O . LEU A 1 179 ? -3.270 -5.177 11.337 1.00 97.00 179 LEU A O 1
ATOM 1454 N N . ALA A 1 180 ? -3.177 -2.963 11.652 1.00 97.75 180 ALA A N 1
ATOM 1455 C CA . ALA A 1 180 ? -1.919 -2.784 10.932 1.00 97.75 180 ALA A CA 1
ATOM 1456 C C . ALA A 1 180 ? -0.761 -3.560 11.578 1.00 97.75 180 ALA A C 1
ATOM 1458 O O . ALA A 1 180 ? 0.023 -4.181 10.860 1.00 97.75 180 ALA A O 1
ATOM 1459 N N . HIS A 1 181 ? -0.686 -3.556 12.908 1.00 97.06 181 HIS A N 1
ATOM 1460 C CA . HIS A 1 181 ? 0.308 -4.301 13.671 1.00 97.06 181 HIS A CA 1
ATOM 1461 C C . HIS A 1 181 ? 0.182 -5.811 13.444 1.00 97.06 181 HIS A C 1
ATOM 1463 O O . HIS A 1 181 ? 1.156 -6.475 13.075 1.00 97.06 181 HIS A O 1
ATOM 1469 N N . ASP A 1 182 ? -1.034 -6.350 13.560 1.00 95.81 182 ASP A N 1
ATOM 1470 C CA . ASP A 1 182 ? -1.298 -7.778 13.348 1.00 95.81 182 ASP A CA 1
ATOM 1471 C C . ASP A 1 182 ? -0.967 -8.231 11.917 1.00 95.81 182 ASP A C 1
ATOM 1473 O O . ASP A 1 182 ? -0.483 -9.345 11.700 1.00 95.81 182 ASP A O 1
ATOM 1477 N N . LEU A 1 183 ? -1.153 -7.346 10.935 1.00 96.56 183 LEU A N 1
ATOM 1478 C CA . LEU A 1 183 ? -0.847 -7.589 9.524 1.00 96.56 183 LEU A CA 1
ATOM 1479 C C . LEU A 1 183 ? 0.626 -7.321 9.144 1.00 96.56 183 LEU A C 1
ATOM 1481 O O . LEU A 1 183 ? 1.003 -7.470 7.976 1.00 96.56 183 LEU A O 1
ATOM 1485 N N . GLY A 1 184 ? 1.481 -6.930 10.095 1.00 95.25 184 GLY A N 1
ATOM 1486 C CA . GLY A 1 184 ? 2.866 -6.522 9.835 1.00 95.25 184 GLY A CA 1
ATOM 1487 C C . GLY A 1 184 ? 3.750 -7.621 9.232 1.00 95.25 184 GLY A C 1
ATOM 1488 O O . GLY A 1 184 ? 4.548 -7.354 8.329 1.00 95.25 184 GLY A O 1
ATOM 1489 N 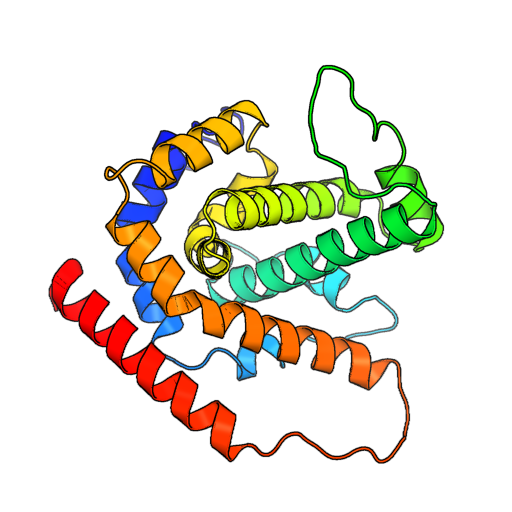N . ASP A 1 185 ? 3.603 -8.866 9.684 1.00 93.44 185 ASP A N 1
ATOM 1490 C CA . ASP A 1 185 ? 4.305 -10.016 9.092 1.00 93.44 185 ASP A CA 1
ATOM 1491 C C . ASP A 1 185 ? 3.719 -10.424 7.740 1.00 93.44 185 ASP A C 1
ATOM 1493 O O . ASP A 1 185 ? 4.442 -10.815 6.817 1.00 93.44 185 ASP A O 1
ATOM 1497 N N . ASP A 1 186 ? 2.406 -10.275 7.602 1.00 94.50 186 ASP A N 1
ATOM 1498 C CA . ASP A 1 186 ? 1.667 -10.647 6.408 1.00 94.50 186 ASP A CA 1
ATOM 1499 C C . ASP A 1 186 ? 2.089 -9.814 5.199 1.00 94.50 186 ASP A C 1
ATOM 1501 O O . ASP A 1 186 ? 2.381 -10.384 4.148 1.00 94.50 186 ASP A O 1
ATOM 1505 N N . ILE A 1 187 ? 2.241 -8.491 5.339 1.00 95.88 187 ILE A N 1
ATOM 1506 C CA . ILE A 1 187 ? 2.717 -7.659 4.221 1.00 95.88 187 ILE A CA 1
ATOM 1507 C C . ILE A 1 187 ? 4.110 -8.083 3.750 1.00 95.88 187 ILE A C 1
ATOM 1509 O O . ILE A 1 187 ? 4.354 -8.148 2.544 1.00 95.88 187 ILE A O 1
ATOM 1513 N N . ARG A 1 188 ? 5.018 -8.424 4.675 1.00 94.31 188 ARG A N 1
ATOM 1514 C CA . ARG A 1 188 ? 6.373 -8.886 4.335 1.00 94.31 188 ARG A CA 1
ATOM 1515 C C . ARG A 1 188 ? 6.314 -10.199 3.564 1.00 94.31 188 ARG A C 1
ATOM 1517 O O . ARG A 1 188 ? 6.962 -10.333 2.527 1.00 94.31 188 ARG A O 1
ATOM 1524 N N . ARG A 1 189 ? 5.501 -11.141 4.041 1.00 93.56 189 ARG A N 1
ATOM 1525 C CA . ARG A 1 189 ? 5.295 -12.456 3.427 1.00 93.56 189 ARG A CA 1
ATOM 1526 C C . ARG A 1 189 ? 4.668 -12.345 2.038 1.00 93.56 189 ARG A C 1
ATOM 1528 O O . ARG A 1 189 ? 5.212 -12.882 1.074 1.00 93.56 189 ARG A O 1
ATOM 1535 N N . TYR A 1 190 ? 3.565 -11.612 1.911 1.00 95.62 190 TYR A N 1
ATOM 1536 C CA . TYR A 1 190 ? 2.893 -11.391 0.632 1.00 95.62 190 TYR A CA 1
ATOM 1537 C C . TYR A 1 190 ? 3.813 -10.700 -0.370 1.00 95.62 190 TYR A C 1
ATOM 1539 O O . TYR A 1 190 ? 3.900 -11.130 -1.521 1.00 95.62 190 TYR A O 1
ATOM 1547 N N . PHE A 1 191 ? 4.558 -9.684 0.069 1.00 95.12 191 PHE A N 1
ATOM 1548 C CA . PHE A 1 191 ? 5.515 -8.995 -0.785 1.00 95.12 191 PHE A CA 1
ATOM 1549 C C . PHE A 1 191 ? 6.677 -9.898 -1.216 1.00 95.12 191 PHE A C 1
ATOM 1551 O O . PHE A 1 191 ? 7.058 -9.884 -2.385 1.00 95.12 191 PHE A O 1
ATOM 1558 N N . TYR A 1 192 ? 7.197 -10.746 -0.324 1.00 93.69 192 TYR A N 1
ATOM 1559 C CA . TYR A 1 192 ? 8.207 -11.743 -0.679 1.00 93.69 192 TYR A CA 1
ATOM 1560 C C . TYR A 1 192 ? 7.711 -12.681 -1.787 1.00 93.69 192 TYR A C 1
ATOM 1562 O O . TYR A 1 192 ? 8.387 -12.843 -2.804 1.00 93.69 192 TYR A O 1
ATOM 1570 N N . PHE A 1 193 ? 6.516 -13.262 -1.635 1.00 91.62 193 PHE A N 1
ATOM 1571 C CA . PHE A 1 193 ? 5.955 -14.169 -2.640 1.00 91.62 193 PHE A CA 1
A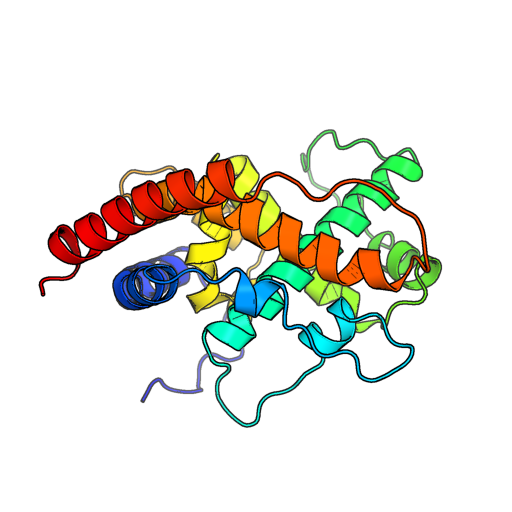TOM 1572 C C . PHE A 1 193 ? 5.626 -13.470 -3.957 1.00 91.62 193 PHE A C 1
ATOM 1574 O O . PHE A 1 193 ? 5.824 -14.055 -5.025 1.00 91.62 193 PHE A O 1
ATOM 1581 N N . TYR A 1 194 ? 5.180 -12.218 -3.893 1.00 92.19 194 TYR A N 1
ATOM 1582 C CA . TYR A 1 194 ? 4.977 -11.366 -5.058 1.00 92.19 194 TYR A CA 1
ATOM 1583 C C . TYR A 1 194 ? 6.289 -11.160 -5.830 1.00 92.19 194 TYR A C 1
ATOM 1585 O O . TYR A 1 194 ? 6.379 -11.493 -7.013 1.00 92.19 194 TYR A O 1
ATOM 1593 N N . CYS A 1 195 ? 7.345 -10.707 -5.147 1.00 90.62 195 CYS A N 1
ATOM 1594 C CA . CYS A 1 195 ? 8.671 -10.509 -5.732 1.00 90.62 195 CYS A CA 1
ATOM 1595 C C . CYS A 1 195 ? 9.256 -11.813 -6.279 1.00 90.62 195 CYS A C 1
ATOM 1597 O O . CYS A 1 195 ? 9.777 -11.834 -7.392 1.00 90.62 195 CYS A O 1
ATOM 1599 N N . TYR A 1 196 ? 9.134 -12.914 -5.533 1.00 88.75 196 TYR A N 1
ATOM 1600 C CA . TYR A 1 196 ? 9.560 -14.237 -5.983 1.00 88.75 196 TYR A CA 1
ATOM 1601 C C . TYR A 1 196 ? 8.845 -14.646 -7.275 1.00 88.75 196 TYR A C 1
ATOM 1603 O O . TYR A 1 196 ? 9.488 -15.111 -8.214 1.00 88.75 196 TYR A O 1
ATOM 1611 N N . SER A 1 197 ? 7.532 -14.425 -7.361 1.00 86.12 197 SER A N 1
ATOM 1612 C CA . SER A 1 197 ? 6.727 -14.799 -8.531 1.00 86.12 197 SER A CA 1
ATOM 1613 C C . SER A 1 197 ? 7.075 -13.981 -9.775 1.00 86.12 197 SER A C 1
ATOM 1615 O O . SER A 1 197 ? 7.040 -14.523 -10.883 1.00 86.12 197 SER A O 1
ATOM 1617 N N . ILE A 1 198 ? 7.467 -12.716 -9.597 1.00 85.31 198 ILE A N 1
ATOM 1618 C CA . ILE A 1 198 ? 7.979 -11.859 -10.674 1.00 85.31 198 ILE A CA 1
ATOM 1619 C C . ILE A 1 198 ? 9.405 -12.278 -11.073 1.00 85.31 198 ILE A C 1
ATOM 1621 O O . ILE A 1 198 ? 9.672 -12.499 -12.252 1.00 85.31 198 ILE A O 1
ATOM 1625 N N . ASN A 1 199 ? 10.314 -12.468 -10.110 1.00 79.25 199 ASN A N 1
ATOM 1626 C CA . ASN A 1 199 ? 11.740 -12.721 -10.366 1.00 79.25 199 ASN A CA 1
ATOM 1627 C C . ASN A 1 199 ? 12.047 -14.143 -10.867 1.00 79.25 199 ASN A C 1
ATOM 1629 O O . ASN A 1 199 ? 12.917 -14.311 -11.725 1.00 79.25 199 ASN A O 1
ATOM 1633 N N . LYS A 1 200 ? 11.319 -15.170 -10.395 1.00 65.94 200 LYS A N 1
ATOM 1634 C CA . LYS A 1 200 ? 11.461 -16.571 -10.853 1.00 65.94 200 LYS A CA 1
ATOM 1635 C C . LYS A 1 200 ? 11.275 -16.705 -12.365 1.00 65.94 200 LYS A C 1
ATOM 1637 O O . LYS A 1 200 ? 11.703 -17.687 -12.954 1.00 65.94 200 LYS A O 1
ATOM 1642 N N . LYS A 1 201 ? 10.629 -15.732 -13.008 1.00 57.72 201 LYS A N 1
ATOM 1643 C CA . LYS A 1 201 ? 10.318 -15.783 -14.441 1.00 57.72 201 LYS A CA 1
ATOM 1644 C C . LYS A 1 201 ? 11.300 -15.007 -15.310 1.00 57.72 201 LYS A C 1
ATOM 1646 O O . LYS A 1 201 ? 11.389 -15.297 -16.495 1.00 57.72 201 LYS A O 1
ATOM 1651 N N . PHE A 1 202 ? 12.121 -14.144 -14.710 1.00 49.78 202 PHE A N 1
ATOM 1652 C CA . PHE A 1 202 ? 13.312 -13.582 -15.356 1.00 49.78 202 PHE A CA 1
ATOM 1653 C C . PHE A 1 202 ? 14.544 -14.500 -15.237 1.00 49.78 202 PHE A C 1
ATOM 1655 O O . PHE A 1 202 ? 15.578 -14.225 -15.838 1.00 49.78 202 PHE A O 1
ATOM 1662 N N . THR A 1 203 ? 14.438 -15.618 -14.505 1.00 41.53 203 THR A N 1
ATOM 1663 C CA . THR A 1 203 ? 15.490 -16.636 -14.367 1.00 41.53 203 THR A CA 1
ATOM 1664 C C . THR A 1 203 ? 15.006 -18.013 -14.843 1.00 41.53 203 THR A C 1
ATOM 1666 O O . THR A 1 203 ? 14.327 -18.736 -14.124 1.00 41.53 203 THR A O 1
ATOM 1669 N N . LEU A 1 204 ? 15.402 -18.427 -16.050 1.00 30.28 204 LEU A N 1
ATOM 1670 C CA . LEU A 1 204 ? 15.455 -19.849 -16.423 1.00 30.28 204 LEU A CA 1
ATOM 1671 C C . LEU A 1 204 ? 16.872 -20.396 -16.170 1.00 30.28 204 LEU A C 1
ATOM 1673 O O . LEU A 1 204 ? 17.846 -19.664 -16.330 1.00 30.28 204 LEU A O 1
ATOM 1677 N N . PRO A 1 205 ? 17.014 -21.713 -15.958 1.00 40.50 205 PRO A N 1
ATOM 1678 C CA . PRO A 1 205 ? 16.715 -22.463 -14.746 1.00 40.50 205 PRO A CA 1
ATOM 1679 C C . PRO A 1 205 ? 17.944 -22.519 -13.817 1.00 40.50 205 PRO A C 1
ATOM 1681 O O . PRO A 1 205 ? 19.062 -22.744 -14.275 1.00 40.50 205 PRO A O 1
ATOM 1684 N N . SER A 1 206 ? 17.773 -22.446 -12.496 1.00 39.00 206 SER A N 1
ATOM 1685 C CA . SER A 1 206 ? 18.797 -23.029 -11.623 1.00 39.00 206 SER A CA 1
ATOM 1686 C C . SER A 1 206 ? 18.264 -23.457 -10.268 1.00 39.00 206 SER A C 1
ATOM 1688 O O . SER A 1 206 ? 17.508 -22.758 -9.598 1.00 39.00 206 SER A O 1
ATOM 1690 N N . LYS A 1 207 ? 18.702 -24.659 -9.908 1.00 40.81 207 LYS A N 1
ATOM 1691 C CA . LYS A 1 207 ? 18.442 -25.415 -8.693 1.00 40.81 207 LYS A CA 1
ATOM 1692 C C . LYS A 1 207 ? 18.889 -24.612 -7.468 1.00 40.81 207 LYS A C 1
ATOM 1694 O O . LYS A 1 207 ? 20.065 -24.654 -7.115 1.00 40.81 207 LYS A O 1
ATOM 1699 N N . ARG A 1 208 ? 17.980 -23.922 -6.782 1.00 41.44 208 ARG A N 1
ATOM 1700 C CA . ARG A 1 208 ? 18.192 -23.551 -5.376 1.00 41.44 208 ARG A CA 1
ATOM 1701 C C . ARG A 1 208 ? 16.931 -23.785 -4.561 1.00 41.44 208 ARG A C 1
ATOM 1703 O O . ARG A 1 208 ? 15.824 -23.510 -5.009 1.00 41.44 208 ARG A O 1
ATOM 1710 N N . SER A 1 209 ? 17.183 -24.374 -3.400 1.00 48.00 209 SER A N 1
ATOM 1711 C CA . SER A 1 209 ? 16.265 -24.919 -2.409 1.00 48.00 209 SER A CA 1
ATOM 1712 C C . SER A 1 209 ? 15.156 -23.948 -2.028 1.00 48.00 209 SER A C 1
ATOM 1714 O O . SER A 1 209 ? 15.417 -22.813 -1.628 1.00 48.00 209 SER A O 1
ATOM 1716 N N . GLU A 1 210 ? 13.927 -24.441 -2.149 1.00 49.03 210 GLU A N 1
ATOM 1717 C CA . GLU A 1 210 ? 12.715 -23.809 -1.644 1.00 49.03 210 GLU A CA 1
ATOM 1718 C C . GLU A 1 210 ? 12.806 -23.650 -0.116 1.00 49.03 210 GLU A C 1
ATOM 1720 O O . GLU A 1 210 ? 13.355 -24.526 0.560 1.00 49.03 210 GLU A O 1
ATOM 1725 N N . PRO A 1 211 ? 12.303 -22.544 0.453 1.00 47.12 211 PRO A N 1
ATOM 1726 C CA . PRO A 1 211 ? 12.197 -22.407 1.896 1.00 47.12 211 PRO A CA 1
ATOM 1727 C C . PRO A 1 211 ? 11.197 -23.432 2.440 1.00 47.12 211 PRO A C 1
ATOM 1729 O O . PRO A 1 211 ? 10.129 -23.646 1.869 1.00 47.12 211 PRO A O 1
ATOM 1732 N N . THR A 1 212 ? 11.549 -24.068 3.554 1.00 47.50 212 THR A N 1
ATOM 1733 C CA . THR A 1 212 ? 10.752 -25.114 4.197 1.00 47.50 212 THR A CA 1
ATOM 1734 C C . THR A 1 212 ? 9.385 -24.562 4.614 1.00 47.50 212 THR A C 1
ATOM 1736 O O . THR A 1 212 ? 9.288 -23.725 5.510 1.00 47.50 212 THR A O 1
ATOM 1739 N N . THR A 1 213 ? 8.325 -25.049 3.966 1.00 52.34 213 THR A N 1
ATOM 1740 C CA . THR A 1 213 ? 6.916 -24.634 4.101 1.00 52.34 213 THR A CA 1
ATOM 1741 C C . THR A 1 213 ? 6.415 -24.556 5.551 1.00 52.34 213 THR A C 1
ATOM 1743 O O . THR A 1 213 ? 5.527 -23.766 5.859 1.00 52.34 213 THR A O 1
ATOM 1746 N N . THR A 1 214 ? 7.013 -25.328 6.460 1.00 54.44 214 THR A N 1
ATOM 1747 C CA . THR A 1 214 ? 6.551 -25.537 7.837 1.00 54.44 214 THR A CA 1
ATOM 1748 C C . THR A 1 214 ? 6.558 -24.270 8.703 1.00 54.44 214 THR A C 1
ATOM 1750 O O . THR A 1 214 ? 5.563 -23.999 9.371 1.00 54.44 214 THR A O 1
ATOM 1753 N N . HIS A 1 215 ? 7.614 -23.446 8.646 1.00 56.22 215 HIS A N 1
ATOM 1754 C CA . HIS A 1 215 ? 7.704 -22.221 9.465 1.00 56.22 215 HIS A CA 1
ATOM 1755 C C . HIS A 1 215 ? 6.735 -21.118 9.011 1.00 56.22 215 HIS A C 1
ATOM 1757 O O . HIS A 1 215 ? 6.329 -20.274 9.806 1.00 56.22 215 HIS A O 1
ATOM 1763 N N . VAL A 1 216 ? 6.345 -21.125 7.735 1.00 57.34 216 VAL A N 1
ATOM 1764 C CA . VAL A 1 216 ? 5.455 -20.107 7.155 1.00 57.34 216 VAL A CA 1
ATOM 1765 C C . VAL A 1 216 ? 3.997 -20.360 7.550 1.00 57.34 216 VAL A C 1
ATOM 1767 O O . VAL A 1 216 ? 3.229 -19.416 7.729 1.00 57.34 216 VAL A O 1
ATOM 1770 N N . THR A 1 217 ? 3.613 -21.626 7.725 1.00 62.03 217 THR A N 1
ATOM 1771 C CA . THR A 1 217 ? 2.254 -22.016 8.130 1.00 62.03 217 THR A CA 1
ATOM 1772 C C . THR A 1 217 ? 1.908 -21.673 9.578 1.00 62.03 217 THR A C 1
ATOM 1774 O O . THR A 1 217 ? 0.750 -21.366 9.848 1.00 62.03 217 THR A O 1
ATOM 1777 N N . GLU A 1 218 ? 2.867 -21.717 10.507 1.00 63.34 218 GLU A N 1
ATOM 1778 C CA . GLU A 1 218 ? 2.610 -21.424 11.928 1.00 63.34 218 GLU A CA 1
ATOM 1779 C C . GLU A 1 218 ? 2.365 -19.931 12.164 1.00 63.34 218 GLU A C 1
ATOM 1781 O O . GLU A 1 218 ? 1.347 -19.569 12.749 1.00 63.34 218 GLU A O 1
ATOM 1786 N N . LEU A 1 219 ? 3.209 -19.064 11.593 1.00 64.12 219 LEU A N 1
ATOM 1787 C CA . LEU A 1 219 ? 3.058 -17.609 11.701 1.00 64.12 219 LEU A CA 1
ATOM 1788 C C . LEU A 1 219 ? 1.702 -17.124 11.157 1.00 64.12 219 LEU A C 1
ATOM 1790 O O . LEU A 1 219 ? 1.086 -16.214 11.707 1.00 64.12 219 LEU A O 1
ATOM 1794 N N . HIS A 1 220 ? 1.206 -17.762 10.091 1.00 71.00 220 HIS A N 1
ATOM 1795 C CA . HIS A 1 220 ? -0.087 -17.408 9.517 1.00 71.00 220 HIS A CA 1
ATOM 1796 C C . HIS A 1 220 ? -1.263 -17.763 10.434 1.00 71.00 220 HIS A C 1
ATOM 1798 O O . HIS A 1 220 ? -2.199 -16.973 10.537 1.00 71.00 220 HIS A O 1
ATOM 1804 N N . ARG A 1 221 ? -1.221 -18.907 11.130 1.00 74.50 221 ARG A N 1
ATOM 1805 C CA . ARG A 1 221 ? -2.293 -19.286 12.066 1.00 74.50 221 ARG A CA 1
ATOM 1806 C C . ARG A 1 221 ? -2.412 -18.287 13.213 1.00 74.50 221 ARG A C 1
ATOM 1808 O O . ARG A 1 221 ? -3.529 -17.925 13.573 1.00 74.50 221 ARG A O 1
ATOM 1815 N N . ASP A 1 222 ? -1.286 -17.801 13.726 1.00 77.12 222 ASP A N 1
ATOM 1816 C CA . ASP A 1 222 ? -1.271 -16.807 14.802 1.00 77.12 222 ASP A CA 1
ATOM 1817 C C . ASP A 1 222 ? -1.823 -15.456 14.335 1.00 77.12 222 ASP A C 1
ATOM 1819 O O . ASP A 1 222 ? -2.576 -14.802 15.057 1.00 77.12 222 ASP A O 1
ATOM 1823 N N . THR A 1 223 ? -1.509 -15.028 13.109 1.00 77.38 223 THR A N 1
ATOM 1824 C CA . THR A 1 223 ? -2.124 -13.828 12.521 1.00 77.38 223 THR A CA 1
ATOM 1825 C C . THR A 1 223 ? -3.620 -14.019 12.274 1.00 77.38 223 THR A C 1
ATOM 1827 O O . THR A 1 223 ? -4.402 -13.142 12.626 1.00 77.38 223 THR A O 1
ATOM 1830 N N . GLN A 1 224 ? -4.056 -15.175 11.763 1.00 80.25 224 GLN A N 1
ATOM 1831 C CA . GLN A 1 224 ? -5.482 -15.466 11.584 1.00 80.25 224 GLN A CA 1
ATOM 1832 C C . GLN A 1 224 ? -6.242 -15.446 12.910 1.00 80.25 224 GLN A C 1
ATOM 1834 O O . GLN A 1 224 ? -7.313 -14.852 12.981 1.00 80.25 224 GLN A O 1
ATOM 1839 N N . ALA A 1 225 ? -5.694 -16.049 13.967 1.00 81.88 225 ALA A N 1
ATOM 1840 C CA . ALA A 1 225 ? -6.315 -16.036 15.288 1.00 81.88 225 ALA A CA 1
ATOM 1841 C C . ALA A 1 225 ? -6.459 -14.606 15.836 1.00 81.88 225 ALA A C 1
ATOM 1843 O O . ALA A 1 225 ? -7.508 -14.259 16.384 1.00 81.88 225 ALA A O 1
ATOM 1844 N N . ARG A 1 226 ? -5.441 -13.756 15.640 1.00 83.81 226 ARG A N 1
ATOM 1845 C CA . ARG A 1 226 ? -5.473 -12.336 16.031 1.00 83.81 226 ARG A CA 1
ATOM 1846 C C . ARG A 1 226 ? -6.491 -11.533 15.226 1.00 83.81 226 ARG A C 1
ATOM 1848 O O . ARG A 1 226 ? -7.325 -10.863 15.823 1.00 83.81 226 ARG A O 1
ATOM 1855 N N . VAL A 1 227 ? -6.517 -11.689 13.902 1.00 81.00 227 VAL A N 1
ATOM 1856 C CA . VAL A 1 227 ? -7.500 -11.033 13.022 1.00 81.00 227 VAL A CA 1
ATOM 1857 C C . VAL A 1 227 ? -8.929 -11.489 13.342 1.00 81.00 227 VAL A C 1
ATOM 1859 O O . VAL A 1 227 ? -9.834 -10.665 13.420 1.00 81.00 227 VAL A O 1
ATOM 1862 N N . GLN A 1 228 ? -9.151 -12.779 13.598 1.00 80.81 228 GLN A N 1
ATOM 1863 C CA . GLN A 1 228 ? -10.460 -13.296 14.019 1.00 80.81 228 GLN A CA 1
ATOM 1864 C C . GLN A 1 228 ? -10.882 -12.734 15.381 1.00 80.81 228 GLN A C 1
ATOM 1866 O O . GLN A 1 228 ? -12.028 -12.322 15.555 1.00 80.81 228 GLN A O 1
ATOM 1871 N N . SER A 1 229 ? -9.947 -12.645 16.330 1.00 80.56 229 SER A N 1
ATOM 1872 C CA . SER A 1 229 ? -10.195 -12.008 17.629 1.00 80.56 229 SER A CA 1
ATOM 1873 C C . SER A 1 229 ? -10.527 -10.524 17.465 1.00 80.56 229 SER A C 1
ATOM 1875 O O . SER A 1 229 ? -11.452 -10.024 18.101 1.00 80.56 229 SER A O 1
ATOM 1877 N N . TYR A 1 230 ? -9.823 -9.828 16.569 1.00 82.38 230 TYR A N 1
ATOM 1878 C CA . TYR A 1 230 ? -10.083 -8.434 16.232 1.00 82.38 230 TYR A CA 1
ATOM 1879 C C . TYR A 1 230 ? -11.499 -8.236 15.685 1.00 82.38 230 TYR A C 1
ATOM 1881 O O . TYR A 1 230 ? -12.209 -7.350 16.162 1.00 82.38 230 TYR A O 1
ATOM 1889 N N . ILE A 1 231 ? -11.918 -9.069 14.724 1.00 81.62 231 ILE A N 1
ATOM 1890 C CA . ILE A 1 231 ? -13.271 -9.042 14.151 1.00 81.62 231 ILE A CA 1
ATOM 1891 C C . ILE A 1 231 ? -14.303 -9.277 15.256 1.00 81.62 231 ILE A C 1
ATOM 1893 O O . ILE A 1 231 ? -15.241 -8.498 15.397 1.00 81.62 231 ILE A O 1
ATOM 1897 N N . PHE A 1 232 ? -14.106 -10.295 16.093 1.00 81.88 232 PHE A N 1
ATOM 1898 C CA . PHE A 1 232 ? -15.039 -10.604 17.174 1.00 81.88 232 PHE A CA 1
ATOM 1899 C C . PHE A 1 232 ? -15.200 -9.442 18.171 1.00 81.88 232 PHE A C 1
ATOM 1901 O O . PHE A 1 232 ? -16.321 -9.112 18.552 1.00 81.88 232 PHE A O 1
ATOM 1908 N N . ILE A 1 233 ? -14.097 -8.796 18.567 1.00 81.38 233 ILE A N 1
ATOM 1909 C CA . ILE A 1 233 ? -14.101 -7.710 19.561 1.00 81.38 233 ILE A CA 1
ATOM 1910 C C . ILE A 1 233 ? -14.655 -6.404 18.980 1.00 81.38 233 ILE A C 1
ATOM 1912 O O . ILE A 1 233 ? -15.422 -5.716 19.650 1.00 81.38 233 ILE A O 1
ATOM 1916 N N . ASN A 1 234 ? -14.246 -6.038 17.764 1.00 75.31 234 ASN A N 1
ATOM 1917 C CA . ASN A 1 234 ? -14.465 -4.689 17.235 1.00 75.31 234 ASN A CA 1
ATOM 1918 C C . ASN A 1 234 ? -15.602 -4.602 16.215 1.00 75.31 234 ASN A C 1
ATOM 1920 O O . ASN A 1 234 ? -16.136 -3.515 16.010 1.00 75.31 234 ASN A O 1
ATOM 1924 N N . CYS A 1 235 ? -15.968 -5.712 15.572 1.00 77.81 235 CYS A N 1
ATOM 1925 C CA . CYS A 1 235 ? -16.948 -5.705 14.487 1.00 77.81 235 CYS A CA 1
ATOM 1926 C C . CYS A 1 235 ? -18.321 -6.236 14.895 1.00 77.81 235 CYS A C 1
ATOM 1928 O O . CYS A 1 235 ? -19.278 -5.942 14.189 1.00 77.81 235 CYS A O 1
ATOM 1930 N N . GLY A 1 236 ? -18.429 -6.949 16.026 1.00 66.12 236 GLY A N 1
ATOM 1931 C CA . GLY A 1 236 ? -19.678 -7.560 16.484 1.00 66.12 236 GLY A CA 1
ATOM 1932 C C . GLY A 1 236 ? -20.184 -8.603 15.486 1.00 66.12 236 GLY A C 1
ATOM 1933 O O . GLY A 1 236 ? -20.802 -8.255 14.485 1.00 66.12 236 GLY A O 1
ATOM 1934 N N . ALA A 1 237 ? -19.894 -9.879 15.747 1.00 51.41 237 ALA A N 1
ATOM 1935 C CA . ALA A 1 237 ? -20.449 -10.979 14.955 1.00 51.41 237 ALA A CA 1
ATOM 1936 C C . ALA A 1 237 ? -21.979 -11.066 15.088 1.00 51.41 237 ALA A C 1
ATOM 1938 O O . ALA A 1 237 ? -22.482 -10.878 16.222 1.00 51.41 237 ALA A O 1
#

Organism: Aspergillus chevalieri (NCBI:txid182096)

pLDDT: mean 82.63, std 18.39, range [30.28, 98.19]

Secondary structure (DSSP, 8-state):
---TT-SSS---HHHHHHHHHHTHHHHHHHHTS--HHHHH-----SSS-HHHHHHH---SSSPPHHHHHHHHHHHHHHHHHHHHHHHHTT-----S-SSS-TTTTHHHHHHHHTT--TTHHHHHHHHHHHHHHHHHHT-TTHHHHGGGGHHHHTT--HHHHHHHHHHHHSGGGHHHHHHHHHTHHHHHHHHHHHHHHHHTTT------PPP-HHHHHHHHHHHHHHHHHHHHHHH--

Sequence (237 aa):
MVNQQTRNRAVEGKALLDYILYELCNAAEFYSVDRTPVAQHISQSGTEDPSIVVLETHTQGWPTLEDLFKRLLALRLLALRFEEWLESKGHSEATYRSGCPRHHGQRGAFIHDQHLPSKCRRWIESGQKLLEIERRTGEPGISLVFILVLPKIQHLYRSAVEEVITLLQQDSYQPVMLLAHDLGDDIRRYFYFYCYSINKKFTLPSKRSEPTTTHVTELHRDTQARVQSYIFINCGA

Foldseek 3Di:
DDDPPPPDDADALVNLLVVLLVCVLVLLVVLLDQCLVLLLPQDDPDPDQSLQVLVVDDDPDDDDLSSLVSVLLSLQVLLVVLQVVCVVVVNDPPDPDDDDPPCVCSLVVVCVVVVHDPVCSLSNQLNVLLVVLCVLLVQNLLSSSCSSVSVCSSSHDPVSSVVNSVCSNDCNSVLSRQLSNLCRVVNVSSSVSNVCSSVVVVDPDDDDDDDDPVVVVVSSVSSSVSSVVSCVPPVPD

Radius of gyration: 18.33 Å; chains: 1; bounding box: 49×49×43 Å